Protein AF-A0A540UUJ4-F1 (afdb_monomer)

Sequence (262 aa):
MAEQQNINQFGREELIDILQYLYVQIDEFFTIKNKMSSIVEQTISTRVKQATTAKYNRNGNIGGIIFALMGVVELGNNFFNALFMMGVMYLFGQAAVRLFMWLMARPTNKKHSAFGLNYTVNVLSKKQLEKVTQEATVEAEHSQEYQSLLADKLALESNQTLLYFLSLIPDNFANLTDFAGMLVWLQDFRATNFQEAANLWRTEQHQQSVMNQQKKWRNNWRGVMLKFHNCVIRRSDFVRGRLIWKMPRQGQLSRMRELMKN

Solvent-accessible surface area (backbone atoms only — not comparable to full-atom values): 14327 Å² total; per-residue (Å²): 136,79,83,76,70,58,54,67,75,45,52,48,69,58,45,45,53,50,40,50,53,51,35,52,55,52,50,48,50,53,50,46,52,51,51,49,50,48,47,32,44,51,37,26,47,50,47,49,48,52,55,30,52,52,50,51,51,51,50,14,52,52,32,8,53,55,33,17,58,51,44,41,75,78,58,72,84,46,73,71,58,30,56,52,41,23,55,52,28,20,54,48,22,22,50,53,43,44,51,50,52,55,71,67,46,64,71,58,91,57,99,75,54,95,57,77,64,51,80,49,60,77,79,47,52,70,71,55,46,52,50,48,42,52,55,20,42,53,51,30,57,68,31,68,69,39,45,52,46,49,50,53,49,50,51,59,75,64,30,64,68,58,54,51,56,54,71,42,49,60,77,95,52,76,42,66,69,47,31,55,44,28,43,53,31,43,74,70,68,74,21,66,39,54,66,52,14,50,51,52,38,51,51,50,55,50,51,52,51,52,51,52,48,52,52,52,50,52,52,49,50,50,53,51,50,51,52,49,50,55,50,50,50,55,50,54,33,59,75,65,75,63,72,83,91,76,84,79,69,78,74,62,62,60,59,59,61,59,70,74,76,120

Radius of gyration: 32.75 Å; Cα contacts (8 Å, |Δi|>4): 194; chains: 1; bounding box: 71×48×97 Å

Secondary structure (DSSP, 8-state):
------GGGS-HHHHHHHHHHHHHHHHHHHHHHHHHHHHHHHHHHHHHHHHHHHHHHHHHHHHHHHHHHHHHHH-TT-HHHHHHHHHHHHHHHHHHHHHHHHHH------TT-TT--SSSTTTS-HHHHHHHHHHHHHHHHHSHHHHHHHHHHHHHHT-HHHHHHHHHS-GGG-SHHHHHHHHHHHHTTS-SSHHHHHHHHHHHHHHHHHHHHHHHHHHHHHHHHHHHHHHHHHHHHHHTT-----PPPTHHHHHHHHTT--

Mean predicted aligned error: 14.97 Å

Organism: Streptococcus suis (NCBI:txid1307)

Nearest PDB structures (foldseek):
  7a0g-assembly1_DDD  TM=2.197E-01  e=4.668E-01  Serratia marcescens
  6grj-assembly1_C  TM=1.958E-01  e=9.420E-01  Aeromonas hydrophila
  8bvt-assembly1_A  TM=1.972E-01  e=4.687E+00  Rattus nativitatis

pLDDT: mean 76.89, std 17.26, range [34.12, 93.5]

Foldseek 3Di:
DDDQDAQQVDWLVRLLVLLVVLLVLVVLLVVLVVVLVVLLLVLLLVLLVVVLVVLLQVQLQVQLQVQLVVQLVPDPPDPVVNVVSSV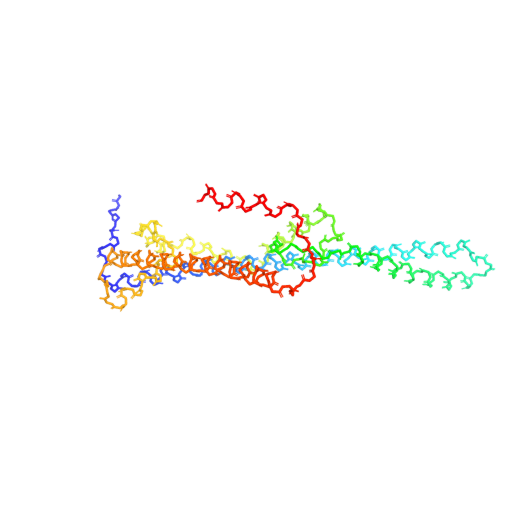VSSNVSSVVSSVVVQVQQDQPPDPPPPRPNRGRPRSDDPVRSVVSSVVSNVVSCPDPSNVVSVVVSVCSVPPPSNVSSLVNDDPVQSDSVSSVQLSVCSVVVVDGGSVSSNVVSVVVVVVVVVVVVVVVVVVVVVVVVVVVVVVVVVVVCVVVVDDDDDDDDPVVVVVVVVVVPD

Structure (mmCIF, N/CA/C/O backbone):
data_AF-A0A540UUJ4-F1
#
_entry.id   AF-A0A540UUJ4-F1
#
loop_
_atom_site.group_PDB
_atom_site.id
_atom_site.type_symbol
_atom_site.label_atom_id
_atom_site.label_alt_id
_atom_site.label_comp_id
_atom_site.label_asym_id
_atom_site.label_entity_id
_atom_site.label_seq_id
_atom_site.pdbx_PDB_ins_code
_atom_site.Cartn_x
_atom_site.Cartn_y
_atom_site.Cartn_z
_atom_site.occupancy
_atom_site.B_iso_or_equiv
_atom_site.auth_seq_id
_atom_site.auth_comp_id
_atom_site.auth_asym_id
_atom_site.auth_atom_id
_atom_site.pdbx_PDB_model_num
ATOM 1 N N . MET A 1 1 ? 6.729 -2.289 41.473 1.00 35.34 1 MET A N 1
ATOM 2 C CA . MET A 1 1 ? 5.715 -2.815 40.539 1.00 35.34 1 MET A CA 1
ATOM 3 C C . MET A 1 1 ? 4.432 -2.075 40.862 1.00 35.34 1 MET A C 1
ATOM 5 O O . MET A 1 1 ? 3.943 -2.244 41.969 1.00 35.34 1 MET A O 1
ATOM 9 N N . ALA A 1 2 ? 4.002 -1.150 40.005 1.00 38.31 2 ALA A N 1
ATOM 10 C CA . ALA A 1 2 ? 2.745 -0.429 40.202 1.00 38.31 2 ALA A CA 1
ATOM 11 C C . ALA A 1 2 ? 1.583 -1.359 39.819 1.00 38.31 2 ALA A C 1
ATOM 13 O O . ALA A 1 2 ? 1.688 -2.053 38.807 1.00 38.31 2 ALA A O 1
ATOM 14 N N . GLU A 1 3 ? 0.522 -1.407 40.628 1.00 43.31 3 GLU A N 1
ATOM 15 C CA . GLU A 1 3 ? -0.739 -2.045 40.238 1.00 43.31 3 GLU A CA 1
ATOM 16 C C . GLU A 1 3 ? -1.224 -1.406 38.936 1.00 43.31 3 GLU A C 1
ATOM 18 O O . GLU A 1 3 ? -1.429 -0.195 38.859 1.00 43.31 3 GLU A O 1
ATOM 23 N N . GLN A 1 4 ? -1.353 -2.218 37.891 1.00 54.66 4 GLN A N 1
ATOM 24 C CA . GLN A 1 4 ? -1.858 -1.770 36.603 1.00 54.66 4 GLN A CA 1
ATOM 25 C C . GLN A 1 4 ? -3.358 -1.500 36.777 1.00 54.66 4 GLN A C 1
ATOM 27 O O . GLN A 1 4 ? -4.124 -2.421 37.069 1.00 54.66 4 GLN A O 1
ATOM 32 N N . GLN A 1 5 ? -3.765 -0.231 36.685 1.00 62.47 5 GLN A N 1
ATOM 33 C CA . GLN A 1 5 ? -5.171 0.157 36.804 1.00 62.47 5 GLN A CA 1
ATOM 34 C C . GLN A 1 5 ? -6.004 -0.594 35.760 1.00 62.47 5 GLN A C 1
ATOM 36 O O . GLN A 1 5 ? -5.609 -0.729 34.605 1.00 62.47 5 GLN A O 1
ATOM 41 N N . ASN A 1 6 ? -7.159 -1.117 36.161 1.00 75.56 6 ASN A N 1
ATOM 42 C CA . ASN A 1 6 ? -8.060 -1.787 35.228 1.00 75.56 6 ASN A CA 1
ATOM 43 C C . ASN A 1 6 ? -8.835 -0.717 34.451 1.00 75.56 6 ASN A C 1
ATOM 45 O O . ASN A 1 6 ? -9.357 0.209 35.065 1.00 75.56 6 ASN A O 1
ATOM 49 N N . ILE A 1 7 ? -8.974 -0.853 33.130 1.00 79.62 7 ILE A N 1
ATOM 50 C CA . ILE A 1 7 ? -9.721 0.103 32.298 1.00 79.62 7 ILE A CA 1
ATOM 51 C C . ILE A 1 7 ? -11.163 0.358 32.776 1.00 79.62 7 ILE A C 1
ATOM 53 O O . ILE A 1 7 ? -11.719 1.425 32.549 1.00 79.62 7 ILE A O 1
ATOM 57 N N . ASN A 1 8 ? -11.772 -0.580 33.502 1.00 78.19 8 ASN A N 1
ATOM 58 C CA . ASN A 1 8 ? -13.101 -0.390 34.088 1.00 78.19 8 ASN A CA 1
ATOM 59 C C . ASN A 1 8 ? -13.136 0.585 35.282 1.00 78.19 8 ASN A C 1
ATOM 61 O O . ASN A 1 8 ? -14.219 0.872 35.785 1.00 78.19 8 ASN A O 1
ATOM 65 N N . GLN A 1 9 ? -11.984 1.055 35.769 1.00 81.25 9 GLN A N 1
ATOM 66 C CA . GLN A 1 9 ? -11.891 2.025 36.867 1.00 81.25 9 GLN A CA 1
ATOM 67 C C . GLN A 1 9 ? -12.095 3.473 36.402 1.00 81.25 9 GLN A C 1
ATOM 69 O O . GLN A 1 9 ? -12.349 4.334 37.241 1.00 81.25 9 GLN A O 1
ATOM 74 N N . PHE A 1 10 ? -12.008 3.738 35.095 1.00 83.88 10 PHE A N 1
ATOM 75 C CA . PHE A 1 10 ? -12.229 5.064 34.523 1.00 83.88 10 PHE A CA 1
ATOM 76 C C . PHE A 1 10 ? -13.721 5.371 34.393 1.00 83.88 10 PHE A C 1
ATOM 78 O O . PHE A 1 10 ? -14.529 4.501 34.047 1.00 83.88 10 PHE A O 1
ATOM 85 N N . GLY A 1 11 ? -14.084 6.628 34.647 1.00 84.31 11 GLY A N 1
ATOM 86 C CA . GLY A 1 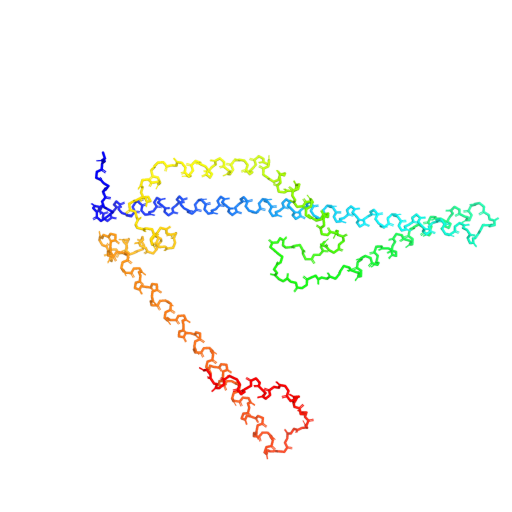11 ? -15.437 7.117 34.397 1.00 84.31 11 GLY A CA 1
ATOM 87 C C . GLY A 1 11 ? -15.764 7.141 32.900 1.00 84.31 11 GLY A C 1
ATOM 88 O O . GLY A 1 11 ? -14.872 7.121 32.057 1.00 84.31 11 GLY A O 1
ATOM 89 N N . ARG A 1 12 ? -17.051 7.228 32.541 1.00 87.50 12 ARG A N 1
ATOM 90 C CA . ARG A 1 12 ? -17.485 7.266 31.130 1.00 87.50 12 ARG A CA 1
ATOM 91 C C . ARG A 1 12 ? -16.788 8.362 30.318 1.00 87.50 12 ARG A C 1
ATOM 93 O O . ARG A 1 12 ? -16.329 8.081 29.220 1.00 87.50 12 ARG A O 1
ATOM 100 N N . GLU A 1 13 ? -16.731 9.585 30.841 1.00 87.50 13 GLU A N 1
ATOM 101 C CA . GLU A 1 13 ? -16.111 10.717 30.133 1.00 87.50 13 GLU A CA 1
ATOM 102 C C . GLU A 1 13 ? -14.610 10.483 29.923 1.00 87.50 13 GLU A C 1
ATOM 104 O O . GLU A 1 13 ? -14.110 10.619 28.814 1.00 87.50 13 GLU A O 1
ATOM 109 N N . GLU A 1 14 ? -13.913 9.997 30.954 1.00 87.50 14 GLU A N 1
ATOM 110 C CA . GLU A 1 14 ? -12.494 9.635 30.862 1.00 87.50 14 GLU A CA 1
ATOM 111 C C . GLU A 1 14 ? -12.264 8.501 29.852 1.00 87.50 14 GLU A C 1
ATOM 113 O O . GLU A 1 14 ? -11.300 8.527 29.093 1.00 87.50 14 GLU A O 1
ATOM 118 N N . LEU A 1 15 ? -13.167 7.515 29.791 1.00 89.38 15 LEU A N 1
ATOM 119 C CA . LEU A 1 15 ? -13.123 6.444 28.795 1.00 89.38 15 LEU A CA 1
ATOM 120 C C . LEU A 1 15 ? -13.339 6.961 27.374 1.00 89.38 15 LEU A C 1
ATOM 122 O O . LEU A 1 15 ? -12.684 6.468 26.457 1.00 89.38 15 LEU A O 1
ATOM 126 N N . ILE A 1 16 ? -14.242 7.926 27.179 1.00 90.12 16 ILE A N 1
ATOM 127 C CA . ILE A 1 16 ? -14.448 8.571 25.878 1.00 90.12 16 ILE A CA 1
ATOM 128 C C . ILE A 1 16 ? -13.162 9.284 25.462 1.00 90.12 16 ILE A C 1
ATOM 130 O O . ILE A 1 16 ? -12.681 9.038 24.357 1.00 90.12 16 ILE A O 1
ATOM 134 N N . ASP A 1 17 ? -12.562 10.076 26.350 1.00 91.12 17 ASP A N 1
ATOM 135 C CA . ASP A 1 17 ? -11.318 10.794 26.067 1.00 91.12 17 ASP A CA 1
ATOM 136 C C . ASP A 1 17 ? -10.165 9.833 25.737 1.00 91.12 17 ASP A C 1
ATOM 138 O O . ASP A 1 17 ? -9.463 10.016 24.738 1.00 91.12 17 ASP A O 1
ATOM 142 N N . ILE A 1 18 ? -10.001 8.759 26.520 1.00 90.69 18 ILE A N 1
ATOM 143 C CA . ILE A 1 18 ? -8.974 7.731 26.294 1.00 90.69 18 ILE A CA 1
ATOM 144 C C . ILE A 1 18 ? -9.198 7.029 24.952 1.00 90.69 18 ILE A C 1
ATOM 146 O O . ILE A 1 18 ? -8.272 6.925 24.146 1.00 90.69 18 ILE A O 1
ATOM 150 N N . LEU A 1 19 ? -10.412 6.545 24.681 1.00 90.69 19 LEU A N 1
ATOM 151 C CA . LEU A 1 19 ? -10.709 5.825 23.441 1.00 90.69 19 LEU A CA 1
ATOM 152 C C . LEU A 1 19 ? -10.620 6.738 22.217 1.00 90.69 19 LEU A C 1
ATOM 154 O O . LEU A 1 19 ? -10.176 6.286 21.163 1.00 90.69 19 LEU A O 1
ATOM 158 N N . GLN A 1 20 ? -10.996 8.011 22.340 1.00 92.31 20 GLN A N 1
ATOM 159 C CA . GLN A 1 20 ? -10.870 8.993 21.268 1.00 92.31 20 GLN A CA 1
ATOM 160 C C . GLN A 1 20 ? -9.402 9.305 20.985 1.00 92.31 20 GLN A C 1
ATOM 162 O O . GLN A 1 20 ? -8.995 9.310 19.823 1.00 92.31 20 GLN A O 1
ATOM 1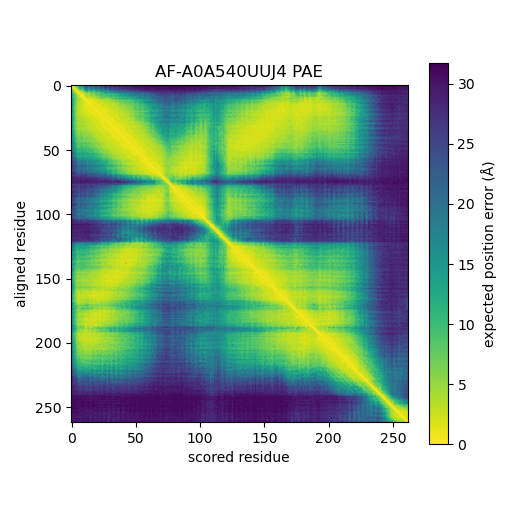67 N N . TYR A 1 21 ? -8.595 9.502 22.029 1.00 92.25 21 TYR A N 1
ATOM 168 C CA . TYR A 1 21 ? -7.152 9.664 21.893 1.00 92.25 21 TYR A CA 1
ATOM 169 C C . TYR A 1 21 ? -6.526 8.456 21.182 1.00 92.25 21 TYR A C 1
ATOM 171 O O . TYR A 1 21 ? -5.839 8.617 20.174 1.00 92.25 21 TYR A O 1
ATOM 179 N N . LEU A 1 22 ? -6.823 7.240 21.646 1.00 91.06 22 LEU A N 1
ATOM 180 C CA . LEU A 1 22 ? -6.325 6.006 21.040 1.00 91.06 22 LEU A CA 1
ATOM 181 C C . LEU A 1 22 ? -6.783 5.833 19.590 1.00 91.06 22 LEU A C 1
ATOM 183 O O . LEU A 1 22 ? -5.988 5.437 18.739 1.00 91.06 22 LEU A O 1
ATOM 187 N N . TYR A 1 23 ? -8.043 6.152 19.293 1.00 91.75 23 TYR A N 1
ATOM 188 C CA . TYR A 1 23 ? -8.578 6.112 17.937 1.00 91.75 23 TYR A CA 1
ATOM 189 C C . TYR A 1 23 ? -7.784 7.028 17.001 1.00 91.75 23 TYR A C 1
ATOM 191 O O . TYR A 1 23 ? -7.316 6.567 15.963 1.00 91.75 23 TYR A O 1
ATOM 199 N N . VAL A 1 24 ? -7.577 8.291 17.390 1.00 92.50 24 VAL A N 1
ATOM 200 C CA . VAL A 1 24 ? -6.838 9.274 16.583 1.00 92.50 24 VAL A CA 1
ATOM 201 C C . VAL A 1 24 ? -5.391 8.833 16.363 1.00 92.50 24 VAL A C 1
ATOM 203 O O . VAL A 1 24 ? -4.913 8.858 15.234 1.00 92.50 24 VAL A O 1
ATOM 206 N N . GLN A 1 25 ? -4.703 8.379 17.414 1.00 91.38 25 GLN A N 1
ATOM 207 C CA . GLN A 1 25 ? -3.300 7.964 17.313 1.00 91.38 25 GLN A CA 1
ATOM 208 C C . GLN A 1 25 ? -3.119 6.713 16.437 1.00 91.38 25 GLN A C 1
ATOM 210 O O . GLN A 1 25 ? -2.201 6.645 15.620 1.00 91.38 25 GLN A O 1
ATOM 215 N N . ILE A 1 26 ? -4.005 5.719 16.557 1.00 89.62 26 ILE A N 1
ATOM 216 C CA . ILE A 1 26 ? -3.948 4.526 15.702 1.00 89.62 26 ILE A CA 1
ATOM 217 C C . ILE A 1 26 ? -4.322 4.863 14.251 1.00 89.62 26 ILE A C 1
ATOM 219 O O . ILE A 1 26 ? -3.708 4.324 13.327 1.00 89.62 26 ILE A O 1
ATOM 223 N N . ASP A 1 27 ? -5.295 5.750 14.029 1.00 92.12 27 ASP A N 1
ATOM 224 C CA . ASP A 1 27 ? -5.661 6.211 12.683 1.00 92.12 27 ASP A CA 1
ATOM 225 C C . ASP A 1 27 ? -4.490 6.917 11.994 1.00 92.12 27 ASP A C 1
ATOM 227 O O . ASP A 1 27 ? -4.160 6.640 10.835 1.00 92.12 27 ASP A O 1
ATOM 231 N N . GLU A 1 28 ? -3.801 7.781 12.737 1.00 91.94 28 GLU A N 1
ATOM 232 C CA . GLU A 1 28 ? -2.605 8.476 12.280 1.00 91.94 28 GLU A CA 1
ATOM 233 C C . GLU A 1 28 ? -1.488 7.484 11.929 1.00 91.94 28 GLU A C 1
ATOM 235 O O . GLU A 1 28 ? -0.904 7.574 10.845 1.00 91.94 28 GLU A O 1
ATOM 240 N N . PHE A 1 29 ? -1.270 6.456 12.754 1.00 91.06 29 PHE A N 1
ATOM 241 C CA . PHE A 1 29 ? -0.324 5.380 12.454 1.00 91.06 29 PHE A CA 1
ATOM 242 C C . PHE A 1 29 ? -0.650 4.652 11.137 1.00 91.06 29 PHE A C 1
ATOM 244 O O . PHE A 1 29 ? 0.234 4.442 10.296 1.00 91.06 29 PHE A O 1
ATOM 251 N N . PHE A 1 30 ? -1.917 4.282 10.911 1.00 90.81 30 PHE A N 1
ATOM 252 C CA . PHE A 1 30 ? -2.336 3.658 9.651 1.00 90.81 30 PHE A CA 1
ATOM 253 C C . PHE A 1 30 ? -2.183 4.605 8.461 1.00 90.81 30 PHE A C 1
ATOM 255 O O . PHE A 1 30 ? -1.744 4.184 7.387 1.00 90.81 30 PHE A O 1
ATOM 262 N N . THR A 1 31 ? -2.497 5.883 8.650 1.00 93.38 31 THR A N 1
ATOM 263 C CA . THR A 1 31 ? -2.347 6.919 7.628 1.00 93.38 31 THR A CA 1
ATOM 264 C C . THR A 1 31 ? -0.886 7.088 7.221 1.00 93.38 31 THR A C 1
ATOM 266 O O . THR A 1 31 ? -0.583 7.075 6.025 1.00 93.38 31 THR A O 1
ATOM 269 N N . ILE A 1 32 ? 0.032 7.177 8.186 1.00 92.94 32 ILE A N 1
ATOM 270 C CA . ILE A 1 32 ? 1.477 7.250 7.942 1.00 92.94 32 ILE A CA 1
ATOM 271 C C . ILE A 1 32 ? 1.946 6.012 7.173 1.00 92.94 32 ILE A C 1
ATOM 273 O O . ILE A 1 32 ? 2.576 6.136 6.122 1.00 92.94 32 ILE A O 1
ATOM 277 N N . LYS A 1 33 ? 1.567 4.812 7.626 1.00 92.44 33 LYS A N 1
ATOM 278 C CA . LYS A 1 33 ? 1.929 3.553 6.961 1.00 92.44 33 LYS A CA 1
ATOM 279 C C . LYS A 1 33 ? 1.439 3.495 5.508 1.00 92.44 33 LYS A C 1
ATOM 281 O O . LYS A 1 33 ? 2.183 3.070 4.623 1.00 92.44 33 LYS A O 1
ATOM 286 N N . ASN A 1 34 ? 0.213 3.944 5.248 1.00 92.44 34 ASN A N 1
ATOM 287 C CA . ASN A 1 34 ? -0.351 3.995 3.899 1.00 92.44 34 ASN A CA 1
ATOM 288 C C . ASN A 1 34 ? 0.390 5.004 3.009 1.00 92.44 34 ASN A C 1
ATOM 290 O O . ASN A 1 34 ? 0.685 4.693 1.854 1.00 92.44 34 ASN A O 1
ATOM 294 N N . LYS A 1 35 ? 0.742 6.183 3.541 1.00 93.25 35 LYS A N 1
ATOM 295 C CA . LYS A 1 35 ? 1.552 7.182 2.824 1.00 93.25 35 LYS A CA 1
ATOM 296 C C . LYS A 1 35 ? 2.936 6.633 2.473 1.00 93.25 35 LYS A C 1
ATOM 298 O O . LYS A 1 35 ? 3.335 6.716 1.315 1.00 93.25 35 LYS A O 1
ATOM 303 N N . MET A 1 36 ? 3.620 5.993 3.424 1.00 90.44 36 MET A N 1
ATOM 304 C CA . MET A 1 36 ? 4.915 5.340 3.190 1.00 90.44 36 MET A CA 1
ATOM 305 C C . MET A 1 36 ? 4.825 4.274 2.086 1.00 90.44 36 MET A C 1
ATOM 307 O O . MET A 1 36 ? 5.632 4.287 1.157 1.00 90.44 36 MET A O 1
ATOM 311 N N . SER A 1 37 ? 3.812 3.397 2.133 1.00 89.56 37 SER A N 1
ATOM 312 C CA . SER A 1 37 ? 3.575 2.392 1.080 1.00 89.56 37 SER A CA 1
ATOM 313 C C . SER A 1 37 ? 3.346 3.045 -0.283 1.00 89.56 37 SER A C 1
ATOM 315 O O . SER A 1 37 ? 3.942 2.635 -1.276 1.00 89.56 37 SER A O 1
ATOM 317 N N . SER A 1 38 ? 2.538 4.107 -0.330 1.00 90.25 38 SER A N 1
ATOM 318 C CA . SER A 1 38 ? 2.265 4.854 -1.560 1.00 90.25 38 SER A CA 1
ATOM 319 C C . SER A 1 38 ? 3.535 5.467 -2.158 1.00 90.25 38 SER A C 1
ATOM 321 O O . SER A 1 38 ? 3.730 5.385 -3.369 1.00 90.25 38 SER A O 1
ATOM 323 N N . ILE A 1 39 ? 4.420 6.052 -1.345 1.00 90.12 39 ILE A N 1
ATOM 324 C CA . ILE A 1 39 ? 5.696 6.620 -1.821 1.00 90.12 39 ILE A CA 1
ATOM 325 C C . ILE A 1 39 ? 6.561 5.530 -2.462 1.00 90.12 39 ILE A C 1
ATOM 327 O O . ILE A 1 39 ? 7.078 5.710 -3.571 1.00 90.12 39 ILE A O 1
ATOM 331 N N . VAL A 1 40 ? 6.676 4.374 -1.804 1.00 89.06 40 VAL A N 1
ATOM 332 C CA . VAL A 1 40 ? 7.428 3.223 -2.321 1.00 89.06 40 VAL A CA 1
ATOM 333 C C . VAL A 1 40 ? 6.822 2.728 -3.638 1.00 89.06 40 VAL A C 1
ATOM 335 O O . VAL A 1 40 ? 7.533 2.567 -4.632 1.00 89.06 40 VAL A O 1
ATOM 338 N N . GLU A 1 41 ? 5.501 2.556 -3.693 1.00 87.62 41 GLU A N 1
ATOM 339 C CA . GLU A 1 41 ? 4.780 2.129 -4.895 1.00 87.62 41 GLU A CA 1
ATOM 340 C C . GLU A 1 41 ? 4.947 3.096 -6.067 1.00 87.62 41 GLU A C 1
ATOM 342 O O . GLU A 1 41 ? 5.239 2.672 -7.192 1.00 87.62 41 GLU A O 1
ATOM 347 N N . GLN A 1 42 ? 4.816 4.397 -5.820 1.00 88.12 42 GLN A N 1
ATOM 348 C CA . GLN A 1 42 ? 4.986 5.424 -6.841 1.00 88.12 42 GLN A CA 1
ATOM 349 C C . GLN A 1 42 ? 6.421 5.462 -7.369 1.00 88.12 42 GLN A C 1
ATOM 351 O O . GLN A 1 42 ? 6.617 5.483 -8.591 1.00 88.12 42 GLN A O 1
ATOM 356 N N . THR A 1 43 ? 7.414 5.397 -6.481 1.00 88.19 43 THR A N 1
ATOM 357 C CA . THR A 1 43 ? 8.837 5.408 -6.846 1.00 88.19 43 THR A CA 1
ATOM 358 C C . THR A 1 43 ? 9.195 4.182 -7.681 1.00 88.19 43 THR A C 1
ATOM 360 O O . THR A 1 43 ? 9.733 4.321 -8.784 1.00 88.19 43 THR A O 1
ATOM 363 N N . ILE A 1 44 ? 8.787 2.984 -7.244 1.00 86.75 44 ILE A N 1
ATOM 364 C CA . ILE A 1 44 ? 8.947 1.744 -8.016 1.00 86.75 44 ILE A CA 1
ATOM 365 C C . ILE A 1 44 ? 8.275 1.872 -9.379 1.00 86.75 44 ILE A C 1
ATOM 367 O O . ILE A 1 44 ? 8.894 1.580 -10.405 1.00 86.75 44 ILE A O 1
ATOM 371 N N . SER A 1 45 ? 7.023 2.334 -9.426 1.00 84.06 45 SER A N 1
ATOM 372 C CA . SER A 1 45 ? 6.291 2.439 -10.688 1.00 84.06 45 SER A CA 1
ATOM 373 C C . SER A 1 45 ? 6.995 3.371 -11.681 1.00 84.06 45 SER A C 1
ATOM 375 O O . SER A 1 45 ? 7.072 3.069 -12.876 1.00 84.06 45 SER A O 1
ATOM 377 N N . THR A 1 46 ? 7.567 4.469 -11.186 1.00 87.25 46 THR A N 1
ATOM 378 C CA . THR A 1 46 ? 8.287 5.466 -11.981 1.00 87.25 46 THR A CA 1
ATOM 379 C C . THR A 1 46 ? 9.609 4.906 -12.488 1.00 87.25 46 THR A C 1
ATOM 381 O O . THR A 1 46 ? 9.879 4.972 -13.690 1.00 87.25 46 THR A O 1
ATOM 384 N N . ARG A 1 47 ? 10.404 4.271 -11.620 1.00 85.38 47 ARG A N 1
ATOM 385 C CA . ARG A 1 47 ? 11.685 3.657 -11.995 1.00 85.38 47 ARG A CA 1
ATOM 386 C C . ARG A 1 47 ? 11.518 2.497 -12.963 1.00 85.38 47 ARG A C 1
ATOM 388 O O . ARG A 1 47 ? 12.232 2.426 -13.963 1.00 85.38 47 ARG A O 1
ATOM 395 N N . VAL A 1 48 ? 10.520 1.641 -12.752 1.00 85.31 48 VAL A N 1
ATOM 396 C CA . VAL A 1 48 ? 10.207 0.555 -13.688 1.00 85.31 48 VAL A CA 1
ATOM 397 C C . VAL A 1 48 ? 9.780 1.118 -15.043 1.00 85.31 48 VAL A C 1
ATOM 399 O O . VAL A 1 48 ? 10.254 0.630 -16.071 1.00 85.31 48 VAL A O 1
ATOM 402 N N . LYS A 1 49 ? 8.945 2.167 -15.088 1.00 83.69 49 LYS A N 1
ATOM 403 C CA . LYS A 1 49 ? 8.585 2.848 -16.346 1.00 83.69 49 LYS A CA 1
ATOM 404 C C . LYS A 1 49 ? 9.817 3.421 -17.051 1.00 83.69 49 LYS A C 1
ATOM 406 O O . LYS A 1 49 ? 9.995 3.158 -18.237 1.00 83.69 49 LYS A O 1
ATOM 411 N N . GLN A 1 50 ? 10.689 4.134 -16.339 1.00 87.00 50 GLN A N 1
ATOM 412 C CA . GLN A 1 50 ? 11.925 4.695 -16.898 1.00 87.00 50 GLN A CA 1
ATOM 413 C C . GLN A 1 50 ? 12.840 3.603 -17.469 1.00 87.00 50 GLN A C 1
ATOM 415 O O . GLN A 1 50 ? 13.251 3.690 -18.627 1.00 87.00 50 GLN A O 1
ATOM 420 N N . ALA A 1 51 ? 13.099 2.539 -16.704 1.00 85.50 51 ALA A N 1
ATOM 421 C CA . ALA A 1 51 ? 13.930 1.417 -17.137 1.00 85.50 51 ALA A CA 1
ATOM 422 C C . ALA A 1 51 ? 13.334 0.685 -18.351 1.00 85.50 51 ALA A C 1
ATOM 424 O O . ALA A 1 51 ? 14.054 0.301 -19.276 1.00 85.50 51 ALA A O 1
ATOM 425 N N . THR A 1 52 ? 12.008 0.534 -18.383 1.00 82.50 52 THR A N 1
ATOM 426 C CA . THR A 1 52 ? 11.281 -0.066 -19.510 1.00 82.50 52 THR A CA 1
ATOM 427 C C . THR A 1 52 ? 11.430 0.780 -20.769 1.00 82.50 52 THR A C 1
ATOM 429 O O . THR A 1 52 ? 11.820 0.255 -21.811 1.00 82.50 52 THR A O 1
ATOM 432 N N . THR A 1 53 ? 11.173 2.087 -20.678 1.00 83.62 53 THR A N 1
ATOM 433 C CA . THR A 1 53 ? 11.289 3.020 -21.806 1.00 83.62 53 THR A CA 1
ATOM 434 C C . THR A 1 53 ? 12.724 3.097 -22.318 1.00 83.62 53 THR A C 1
ATOM 436 O O . THR A 1 53 ? 12.951 3.041 -23.526 1.00 83.62 53 THR A O 1
ATOM 439 N N . ALA A 1 54 ? 13.710 3.147 -21.419 1.00 86.31 54 ALA A N 1
ATOM 440 C CA . ALA A 1 54 ? 15.121 3.135 -21.787 1.00 86.31 54 ALA A CA 1
ATOM 441 C C . ALA A 1 54 ? 15.492 1.855 -22.552 1.00 86.31 54 ALA A C 1
ATOM 443 O O . ALA A 1 54 ? 16.136 1.922 -23.600 1.00 86.31 54 ALA A O 1
ATOM 444 N N . LYS A 1 55 ? 15.038 0.687 -22.081 1.00 84.25 55 LYS A N 1
ATOM 445 C CA . LYS A 1 55 ? 15.279 -0.597 -22.753 1.00 84.25 55 LYS A CA 1
ATOM 446 C C . LYS A 1 55 ? 14.559 -0.688 -24.100 1.00 84.25 55 LYS A C 1
ATOM 448 O O . LYS A 1 55 ? 15.155 -1.141 -25.074 1.00 84.25 55 LYS A O 1
ATOM 453 N N . TYR A 1 56 ? 13.317 -0.221 -24.175 1.00 84.38 56 TYR A N 1
ATOM 454 C CA . TYR A 1 56 ? 12.538 -0.158 -25.410 1.00 84.38 56 TYR A CA 1
ATOM 455 C C . TYR A 1 56 ? 13.225 0.713 -26.472 1.00 84.38 56 TYR A C 1
ATOM 457 O O . TYR A 1 56 ? 13.441 0.268 -27.600 1.00 84.38 56 TYR A O 1
ATOM 465 N N . ASN A 1 57 ? 13.659 1.918 -26.093 1.00 85.69 57 ASN A N 1
ATOM 466 C CA . ASN A 1 57 ? 14.372 2.828 -26.988 1.00 85.69 57 ASN A CA 1
ATOM 467 C C . ASN A 1 57 ? 15.731 2.266 -27.408 1.00 85.69 57 ASN A C 1
ATOM 469 O O . ASN A 1 57 ? 16.054 2.290 -28.595 1.00 85.69 57 ASN A O 1
ATOM 473 N N . ARG A 1 58 ? 16.499 1.701 -26.467 1.00 87.81 58 ARG A N 1
ATOM 474 C CA . ARG A 1 58 ? 17.785 1.055 -26.756 1.00 87.81 58 ARG A CA 1
ATOM 475 C C . ARG A 1 58 ? 17.627 -0.068 -27.775 1.00 87.81 58 ARG A C 1
ATOM 477 O O . ARG A 1 58 ? 18.387 -0.119 -28.735 1.00 87.81 58 ARG A O 1
ATOM 484 N N . ASN A 1 59 ? 16.645 -0.944 -27.590 1.00 86.31 59 ASN A N 1
ATOM 485 C CA . ASN A 1 59 ? 16.437 -2.057 -28.507 1.00 86.31 59 ASN A CA 1
ATOM 486 C C . ASN A 1 59 ? 15.953 -1.587 -29.884 1.00 86.31 59 ASN A C 1
ATOM 488 O O . ASN A 1 59 ? 16.410 -2.117 -30.892 1.00 86.31 59 ASN A O 1
ATOM 492 N N . GLY A 1 60 ? 15.085 -0.570 -29.936 1.00 86.19 60 GLY A N 1
ATOM 493 C CA . GLY A 1 60 ? 14.704 0.077 -31.192 1.00 86.19 60 GLY A CA 1
ATOM 494 C C . GLY A 1 60 ? 15.921 0.638 -31.931 1.00 86.19 60 GLY A C 1
ATOM 495 O O . GLY A 1 60 ? 16.101 0.351 -33.109 1.00 86.19 60 GLY A O 1
ATOM 496 N N . ASN A 1 61 ? 16.802 1.359 -31.232 1.00 89.81 61 ASN A N 1
ATOM 497 C CA . ASN A 1 61 ? 18.025 1.909 -31.820 1.00 89.81 61 ASN A CA 1
ATOM 498 C C . ASN A 1 61 ? 18.973 0.808 -32.325 1.00 89.81 61 ASN A C 1
ATOM 500 O O . ASN A 1 61 ? 19.489 0.929 -33.432 1.00 89.81 61 ASN A O 1
ATOM 504 N N . ILE A 1 62 ? 19.164 -0.278 -31.562 1.00 87.88 62 ILE A N 1
ATOM 505 C CA . ILE A 1 62 ? 19.955 -1.446 -31.999 1.00 87.88 62 ILE A CA 1
ATOM 506 C C . ILE A 1 62 ? 19.355 -2.053 -33.274 1.00 87.88 62 ILE A C 1
ATOM 508 O O . ILE A 1 62 ? 20.086 -2.321 -34.223 1.00 87.88 62 ILE A O 1
ATOM 512 N N . GLY A 1 63 ? 18.029 -2.219 -33.318 1.00 86.31 63 GLY A N 1
ATOM 513 C CA . GLY A 1 63 ? 17.309 -2.662 -34.510 1.00 86.31 63 GLY A CA 1
ATOM 514 C C . GLY A 1 63 ? 17.590 -1.780 -35.721 1.00 86.31 63 GLY A C 1
ATOM 515 O O . GLY A 1 63 ? 17.977 -2.282 -36.770 1.00 86.31 63 GLY A O 1
ATOM 516 N N . GLY A 1 64 ? 17.477 -0.461 -35.558 1.00 88.44 64 GLY A N 1
ATOM 517 C CA . GLY A 1 64 ? 17.804 0.494 -36.614 1.00 88.44 64 GLY A CA 1
ATOM 518 C C . GLY A 1 64 ? 19.233 0.335 -37.136 1.00 88.44 64 GLY A C 1
ATOM 519 O O . GLY A 1 64 ? 19.433 0.279 -38.343 1.00 88.44 64 GLY A O 1
ATOM 520 N N . ILE A 1 65 ? 20.228 0.202 -36.252 1.00 90.88 65 ILE A N 1
ATOM 521 C CA . ILE A 1 65 ? 21.633 0.015 -36.663 1.00 90.88 65 ILE A CA 1
ATOM 522 C C . ILE A 1 65 ? 21.801 -1.272 -37.483 1.00 90.88 65 ILE A C 1
ATOM 524 O O . ILE A 1 65 ? 22.441 -1.249 -38.530 1.00 90.88 65 ILE A O 1
ATOM 528 N N . ILE A 1 66 ? 21.203 -2.383 -37.041 1.00 88.69 66 ILE A N 1
ATOM 529 C CA . ILE A 1 66 ? 21.295 -3.678 -37.733 1.00 88.69 66 ILE A CA 1
ATOM 530 C C . ILE A 1 66 ? 20.709 -3.592 -39.152 1.00 88.69 66 ILE A C 1
ATOM 532 O O . ILE A 1 66 ? 21.339 -4.042 -40.107 1.00 88.69 66 ILE A O 1
ATOM 536 N N . PHE A 1 67 ? 19.532 -2.981 -39.306 1.00 87.38 67 PHE A N 1
ATOM 537 C CA . PHE A 1 67 ? 18.904 -2.803 -40.619 1.00 87.38 67 PHE A CA 1
ATOM 538 C C . PHE A 1 67 ? 19.674 -1.821 -41.509 1.00 87.38 67 PHE A C 1
ATOM 540 O O . PHE A 1 67 ? 19.811 -2.066 -42.706 1.00 87.38 67 PHE A O 1
ATOM 547 N N . ALA A 1 68 ? 20.218 -0.742 -40.940 1.00 86.81 68 ALA A N 1
ATOM 548 C CA . ALA A 1 68 ? 21.058 0.198 -41.675 1.00 86.81 68 ALA A CA 1
ATOM 549 C C . ALA A 1 68 ? 22.290 -0.496 -42.273 1.00 86.81 68 ALA A C 1
ATOM 551 O O . ALA A 1 68 ? 22.589 -0.294 -43.446 1.00 86.81 68 ALA A O 1
ATOM 552 N N . LEU A 1 69 ? 22.958 -1.358 -41.496 1.00 84.44 69 LEU A N 1
ATOM 553 C CA . LEU A 1 69 ? 24.117 -2.123 -41.961 1.00 84.44 69 LEU A CA 1
ATOM 554 C C . LEU A 1 69 ? 23.752 -3.130 -43.063 1.00 84.44 69 LEU A C 1
ATOM 556 O O . LEU A 1 69 ? 24.502 -3.249 -44.026 1.00 84.44 69 LEU A O 1
ATOM 560 N N . MET A 1 70 ? 22.602 -3.810 -42.972 1.00 80.56 70 MET A N 1
ATOM 561 C CA . MET A 1 70 ? 22.134 -4.709 -44.041 1.00 80.56 70 MET A CA 1
ATOM 562 C C . MET A 1 70 ? 21.829 -3.958 -45.345 1.00 80.56 70 MET A C 1
ATOM 564 O O . MET A 1 70 ? 22.233 -4.403 -46.416 1.00 80.56 70 MET A O 1
ATOM 568 N N . GLY A 1 71 ? 21.205 -2.779 -45.259 1.00 71.88 71 GLY A N 1
ATOM 569 C CA . GLY A 1 71 ? 20.876 -1.964 -46.434 1.00 71.88 71 GLY A CA 1
ATOM 570 C C . GLY A 1 71 ? 22.090 -1.476 -47.237 1.00 71.88 71 GLY A C 1
ATOM 571 O O . GLY A 1 71 ? 21.965 -1.225 -48.434 1.00 71.88 71 GLY A O 1
ATOM 572 N N . VAL A 1 72 ? 23.271 -1.370 -46.614 1.00 71.25 72 VAL A N 1
ATOM 573 C CA . VAL A 1 72 ? 24.531 -1.029 -47.309 1.00 71.25 72 VAL A CA 1
ATOM 574 C C . VAL A 1 72 ? 25.034 -2.186 -48.166 1.00 71.25 72 VAL A C 1
ATOM 576 O O . VAL A 1 72 ? 25.570 -1.956 -49.248 1.00 71.25 72 VAL A O 1
ATOM 579 N N . VAL A 1 73 ? 24.868 -3.421 -47.689 1.00 66.12 73 VAL A N 1
ATOM 580 C CA . VAL A 1 73 ? 25.416 -4.624 -48.333 1.00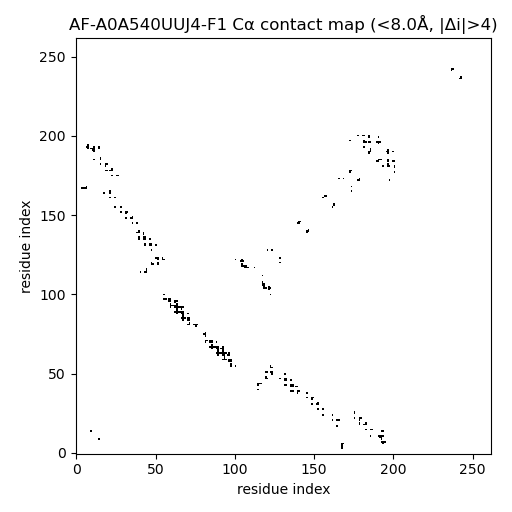 66.12 73 VAL A CA 1
ATOM 581 C C . VAL A 1 73 ? 24.666 -4.962 -49.628 1.00 66.12 73 VAL A C 1
ATOM 583 O O . VAL A 1 73 ? 25.266 -5.498 -50.553 1.00 66.12 73 VAL A O 1
ATOM 586 N N . GLU A 1 74 ? 23.383 -4.606 -49.734 1.00 62.03 74 GLU A N 1
ATOM 587 C CA . GLU A 1 74 ? 22.512 -5.040 -50.840 1.00 62.03 74 GLU A CA 1
ATOM 588 C C . GLU A 1 74 ? 22.405 -4.053 -52.024 1.00 62.03 74 GLU A C 1
ATOM 590 O O . GLU A 1 74 ? 21.920 -4.437 -53.086 1.00 62.03 74 GLU A O 1
ATOM 595 N N . LEU A 1 75 ? 22.842 -2.790 -51.894 1.00 60.44 75 LEU A N 1
ATOM 596 C CA . LEU A 1 75 ? 22.517 -1.719 -52.868 1.00 60.44 75 LEU A CA 1
ATOM 597 C C . LEU A 1 75 ? 23.714 -0.848 -53.306 1.00 60.44 75 LEU A C 1
ATOM 599 O O . LEU A 1 75 ? 23.544 0.231 -53.886 1.00 60.44 75 LEU A O 1
ATOM 603 N N . GLY A 1 76 ? 24.937 -1.294 -53.025 1.00 57.91 76 GLY A N 1
ATOM 604 C CA . GLY A 1 76 ? 26.162 -0.509 -53.180 1.00 57.91 76 GLY A CA 1
ATOM 605 C C . GLY A 1 76 ? 26.647 -0.325 -54.620 1.00 57.91 76 GLY A C 1
ATOM 606 O O . GLY A 1 76 ? 27.651 -0.918 -54.986 1.00 57.91 76 GLY A O 1
ATOM 607 N N . ASN A 1 77 ? 26.006 0.551 -55.403 1.00 69.19 77 ASN A N 1
ATOM 608 C CA . ASN A 1 77 ? 26.608 1.083 -56.639 1.00 69.19 77 ASN A CA 1
ATOM 609 C C . ASN A 1 77 ? 26.943 2.589 -56.580 1.00 69.19 77 ASN A C 1
ATOM 611 O O . ASN A 1 77 ? 27.797 3.026 -57.338 1.00 69.19 77 ASN A O 1
ATOM 615 N N . ASN A 1 78 ? 26.350 3.382 -55.670 1.00 77.19 78 ASN A N 1
ATOM 616 C CA . ASN A 1 78 ? 26.632 4.824 -55.517 1.00 77.19 78 ASN A CA 1
ATOM 617 C C . ASN A 1 78 ? 26.686 5.248 -54.035 1.00 77.19 78 ASN A C 1
ATOM 619 O O . ASN A 1 78 ? 25.749 4.975 -53.284 1.00 77.19 78 ASN A O 1
ATOM 623 N N . PHE A 1 79 ? 27.727 5.991 -53.628 1.00 77.50 79 PHE A N 1
ATOM 624 C CA . PHE A 1 79 ? 27.954 6.431 -52.235 1.00 77.50 79 PHE A CA 1
ATOM 625 C C . PHE A 1 79 ? 26.774 7.217 -51.631 1.00 77.50 79 PHE A C 1
ATOM 627 O O . PHE A 1 79 ? 26.319 6.911 -50.530 1.00 77.50 79 PHE A O 1
ATOM 634 N N . PHE A 1 80 ? 26.222 8.188 -52.368 1.00 79.19 80 PHE A N 1
ATOM 635 C CA . PHE A 1 80 ? 25.078 8.984 -51.905 1.00 79.19 80 PHE A CA 1
ATOM 636 C C . PHE A 1 80 ? 23.791 8.156 -51.760 1.00 79.19 80 PHE A C 1
ATOM 638 O O . PHE A 1 80 ? 23.044 8.354 -50.802 1.00 79.19 80 PHE A O 1
ATOM 645 N N . ASN A 1 81 ? 23.560 7.181 -52.648 1.00 79.69 81 ASN A N 1
ATOM 646 C CA . ASN A 1 81 ? 22.413 6.274 -52.535 1.00 79.69 81 ASN A CA 1
ATOM 647 C C . ASN A 1 81 ? 22.560 5.339 -51.329 1.00 79.69 81 ASN A C 1
ATOM 649 O 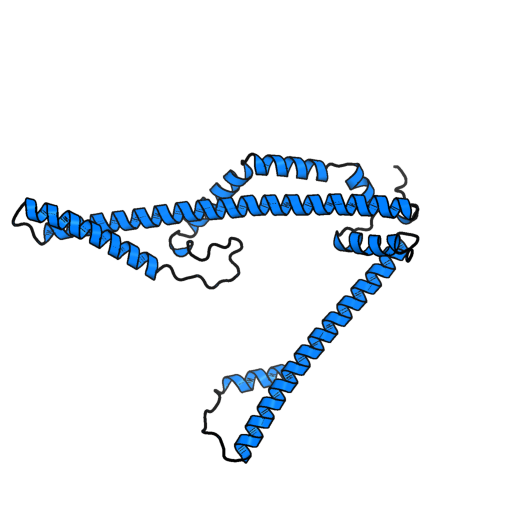O . ASN A 1 81 ? 21.579 5.096 -50.632 1.00 79.69 81 ASN A O 1
ATOM 653 N N . ALA A 1 82 ? 23.775 4.863 -51.045 1.00 78.56 82 ALA A N 1
ATOM 654 C CA . ALA A 1 82 ? 24.049 4.039 -49.871 1.00 78.56 82 ALA A CA 1
ATOM 655 C C . ALA A 1 82 ? 23.813 4.811 -48.558 1.00 78.56 82 ALA A C 1
ATOM 657 O O . ALA A 1 82 ? 23.161 4.296 -47.651 1.00 78.56 82 ALA A O 1
ATOM 658 N N . LEU A 1 83 ? 24.266 6.069 -48.469 1.00 79.94 83 LEU A N 1
ATOM 659 C CA . LEU A 1 83 ? 24.003 6.941 -47.315 1.00 79.94 83 LEU A CA 1
ATOM 660 C C . LEU A 1 83 ? 22.506 7.201 -47.105 1.00 79.94 83 LEU A C 1
ATOM 662 O O . LEU A 1 83 ? 22.014 7.107 -45.980 1.00 79.94 83 LEU A O 1
ATOM 666 N N . PHE A 1 84 ? 21.776 7.502 -48.180 1.00 83.94 84 PHE A N 1
ATOM 667 C CA . PHE A 1 84 ? 20.333 7.720 -48.109 1.00 83.94 84 PHE A CA 1
ATOM 668 C C . PHE A 1 84 ? 19.592 6.452 -47.656 1.00 83.94 84 PHE A C 1
ATOM 670 O O . PHE A 1 84 ? 18.781 6.502 -46.729 1.00 83.94 84 PHE A O 1
ATOM 677 N N . MET A 1 85 ? 19.923 5.299 -48.247 1.00 83.12 85 MET A N 1
ATOM 678 C CA . MET A 1 85 ? 19.314 4.015 -47.892 1.00 83.12 85 MET A CA 1
ATOM 679 C C . MET A 1 85 ? 19.634 3.585 -46.458 1.00 83.12 85 MET A C 1
ATOM 681 O O . MET A 1 85 ? 18.751 3.052 -45.790 1.00 83.12 85 MET A O 1
ATOM 685 N N . MET A 1 86 ? 20.828 3.884 -45.931 1.00 84.50 86 MET A N 1
ATOM 686 C CA . MET A 1 86 ? 21.128 3.675 -44.508 1.00 84.50 86 MET A CA 1
ATOM 687 C C . MET A 1 86 ? 20.166 4.432 -43.597 1.00 84.50 86 MET A C 1
ATOM 689 O O . MET A 1 86 ? 19.678 3.862 -42.624 1.00 84.50 86 MET A O 1
ATOM 693 N N . GLY A 1 87 ? 19.872 5.699 -43.905 1.00 85.75 87 GLY A N 1
ATOM 694 C CA . GLY A 1 87 ? 18.938 6.505 -43.117 1.00 85.75 87 GLY A CA 1
ATOM 695 C C . GLY A 1 87 ? 17.519 5.932 -43.127 1.00 85.75 87 GLY A C 1
ATOM 696 O O . GLY A 1 87 ? 16.887 5.810 -42.075 1.00 85.75 87 GLY A O 1
ATOM 697 N N . VAL A 1 88 ? 17.039 5.513 -44.301 1.00 87.00 88 VAL A N 1
ATOM 698 C CA . VAL A 1 88 ? 15.712 4.894 -44.456 1.00 87.00 88 VAL A CA 1
ATOM 699 C C . VAL A 1 88 ? 15.640 3.557 -43.715 1.00 87.00 88 VAL A C 1
ATOM 701 O O . VAL A 1 88 ? 14.717 3.338 -42.927 1.00 87.00 88 VAL A O 1
ATOM 704 N N . MET A 1 89 ? 16.631 2.685 -43.907 1.00 87.88 89 MET A N 1
ATOM 705 C CA . MET A 1 89 ? 16.675 1.368 -43.266 1.00 87.88 89 MET A CA 1
ATOM 706 C C . MET A 1 89 ? 16.861 1.467 -41.753 1.00 87.88 89 MET A C 1
ATOM 708 O O . MET A 1 89 ? 16.278 0.675 -41.015 1.00 87.88 89 MET A O 1
ATOM 712 N N . TYR A 1 90 ? 17.582 2.480 -41.268 1.00 91.00 90 TYR A N 1
ATOM 713 C CA . TYR A 1 90 ? 17.672 2.777 -39.843 1.00 91.00 90 TYR A CA 1
ATOM 714 C C . TYR A 1 90 ? 16.297 3.066 -39.239 1.00 91.00 90 TYR A C 1
ATOM 716 O O . TYR A 1 90 ? 15.895 2.417 -38.273 1.00 91.00 90 TYR A O 1
ATOM 724 N N . LEU A 1 91 ? 15.547 4.007 -39.821 1.00 89.88 91 LEU A N 1
ATOM 725 C CA . LEU A 1 91 ? 14.216 4.372 -39.330 1.00 89.88 91 LEU A CA 1
ATOM 726 C C . LEU A 1 91 ? 13.231 3.202 -39.433 1.00 89.88 91 LEU A C 1
ATOM 728 O O . LEU A 1 91 ? 12.474 2.951 -38.492 1.00 89.88 91 LEU A O 1
ATOM 732 N N . PHE A 1 92 ? 13.282 2.451 -40.535 1.00 89.44 92 PHE A N 1
ATOM 733 C CA . PHE A 1 92 ? 12.462 1.258 -40.718 1.00 89.44 92 PHE A CA 1
ATOM 734 C C . PHE A 1 92 ? 12.786 0.181 -39.675 1.00 89.44 92 PHE A C 1
ATOM 736 O O . PHE A 1 92 ? 11.879 -0.325 -39.015 1.00 89.44 92 PHE A O 1
ATOM 743 N N . GLY A 1 93 ? 14.067 -0.117 -39.446 1.00 86.62 93 GLY A N 1
ATOM 744 C CA . GLY A 1 93 ? 14.510 -1.075 -38.434 1.00 86.62 93 GLY A CA 1
ATOM 745 C C . GLY A 1 93 ? 14.112 -0.668 -37.016 1.00 86.62 93 GLY A C 1
ATOM 746 O O . GLY A 1 93 ? 13.659 -1.509 -36.234 1.00 86.62 93 GLY A O 1
ATOM 747 N N . GLN A 1 94 ? 14.190 0.629 -36.690 1.00 89.00 94 GLN A N 1
ATOM 748 C CA . GLN A 1 94 ? 13.664 1.136 -35.421 1.00 89.00 94 GLN A CA 1
ATOM 749 C C . GLN A 1 94 ? 12.163 0.880 -35.287 1.00 89.00 94 GLN A C 1
ATOM 751 O O . GLN A 1 94 ? 11.715 0.387 -34.249 1.00 89.00 94 GLN A O 1
ATOM 756 N N . ALA A 1 95 ? 11.384 1.224 -36.315 1.00 88.50 95 ALA A N 1
ATOM 757 C CA . ALA A 1 95 ? 9.934 1.070 -36.311 1.00 88.50 95 ALA A CA 1
ATOM 758 C C . ALA A 1 95 ? 9.521 -0.406 -36.217 1.00 88.50 95 ALA A C 1
ATOM 760 O O . ALA A 1 95 ? 8.670 -0.748 -35.396 1.00 88.50 95 ALA A O 1
ATOM 761 N N . ALA A 1 96 ? 10.170 -1.286 -36.981 1.00 88.12 96 ALA A N 1
ATOM 762 C CA . ALA A 1 96 ? 9.901 -2.719 -36.995 1.00 88.12 96 ALA A CA 1
ATOM 763 C C . ALA A 1 96 ? 10.162 -3.368 -35.627 1.00 88.12 96 ALA A C 1
ATOM 765 O O . ALA A 1 96 ? 9.307 -4.085 -35.106 1.00 88.12 96 ALA A O 1
ATOM 766 N N . VAL A 1 97 ? 11.305 -3.075 -34.995 1.00 85.56 97 VAL A N 1
ATOM 767 C CA . VAL A 1 97 ? 11.639 -3.629 -33.672 1.00 85.56 97 VAL A CA 1
ATOM 768 C C . VAL A 1 97 ? 10.723 -3.077 -32.578 1.00 85.56 97 VAL A C 1
ATOM 770 O O . VAL A 1 97 ? 10.293 -3.826 -31.700 1.00 85.56 97 VAL A O 1
ATOM 773 N N . ARG A 1 98 ? 10.369 -1.789 -32.639 1.00 83.50 98 ARG A N 1
ATOM 774 C CA . ARG A 1 98 ? 9.404 -1.174 -31.715 1.00 83.50 98 ARG A CA 1
ATOM 775 C C . ARG A 1 98 ? 8.014 -1.796 -31.843 1.00 83.50 98 ARG A C 1
ATOM 777 O O . ARG A 1 98 ? 7.427 -2.174 -30.832 1.00 83.50 98 ARG A O 1
AT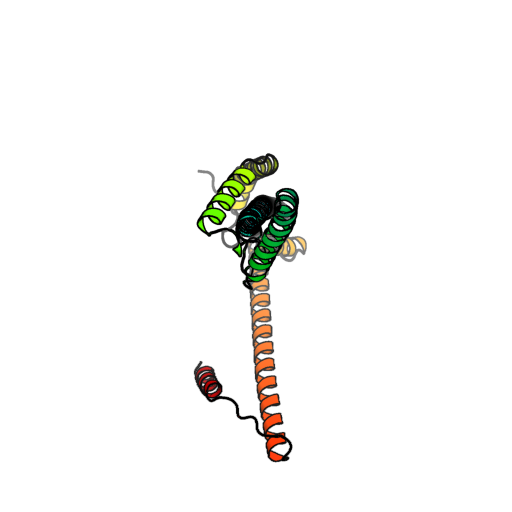OM 784 N N . LEU A 1 99 ? 7.531 -1.978 -33.072 1.00 84.06 99 LEU A N 1
ATOM 785 C CA . LEU A 1 99 ? 6.262 -2.649 -33.352 1.00 84.06 99 LEU A CA 1
ATOM 786 C C . LEU A 1 99 ? 6.276 -4.095 -32.846 1.00 84.06 99 LEU A C 1
ATOM 788 O O . LEU A 1 99 ? 5.327 -4.527 -32.196 1.00 84.06 99 LEU A O 1
ATOM 792 N N . PHE A 1 100 ? 7.369 -4.825 -33.072 1.00 83.31 100 PHE A N 1
ATOM 793 C CA . PHE A 1 100 ? 7.534 -6.184 -32.562 1.00 83.31 100 PHE A CA 1
ATOM 794 C C . PHE A 1 100 ? 7.482 -6.233 -31.029 1.00 83.31 100 PHE A C 1
ATOM 796 O O . PHE A 1 100 ? 6.765 -7.056 -30.462 1.00 83.31 100 PHE A O 1
ATOM 803 N N . MET A 1 101 ? 8.180 -5.327 -30.334 1.00 78.44 101 MET A N 1
ATOM 804 C CA . MET A 1 101 ? 8.124 -5.254 -28.868 1.00 78.44 101 MET A CA 1
ATOM 805 C C . MET A 1 101 ? 6.741 -4.889 -28.353 1.00 78.44 101 MET A C 1
ATOM 807 O O . MET A 1 101 ? 6.306 -5.458 -27.356 1.00 78.44 101 MET A O 1
ATOM 811 N N . TRP A 1 102 ? 6.043 -3.985 -29.034 1.00 76.75 102 TRP A N 1
ATOM 812 C CA . TRP A 1 102 ? 4.670 -3.632 -28.704 1.00 76.75 102 TRP A CA 1
ATOM 813 C C . TRP A 1 102 ? 3.711 -4.822 -28.886 1.00 76.75 102 TRP A C 1
ATOM 815 O O . TRP A 1 102 ? 2.921 -5.104 -27.991 1.00 76.75 102 TRP A O 1
ATOM 825 N N . LEU A 1 103 ? 3.838 -5.594 -29.972 1.00 74.12 103 LEU A N 1
ATOM 826 C CA . LEU A 1 103 ? 3.048 -6.815 -30.201 1.00 74.12 103 LEU A CA 1
ATOM 827 C C . LEU A 1 103 ? 3.349 -7.922 -29.175 1.00 74.12 103 LEU A C 1
ATOM 829 O O . LEU A 1 103 ? 2.453 -8.658 -28.758 1.00 74.12 103 LEU A O 1
ATOM 833 N N . MET A 1 104 ? 4.609 -8.044 -28.753 1.00 68.56 104 MET A N 1
ATOM 834 C CA . MET A 1 104 ? 5.042 -9.025 -27.750 1.00 68.56 104 MET A CA 1
ATOM 835 C C . MET A 1 104 ? 4.757 -8.574 -26.308 1.00 68.56 104 MET A C 1
ATOM 837 O O . MET A 1 104 ? 4.720 -9.400 -25.385 1.00 68.56 104 MET A O 1
ATOM 841 N N . ALA A 1 105 ? 4.498 -7.284 -26.091 1.00 62.41 105 ALA A N 1
ATOM 842 C CA . ALA A 1 105 ? 4.015 -6.737 -24.832 1.00 62.41 105 ALA A CA 1
ATOM 843 C C . ALA A 1 105 ? 2.531 -7.096 -24.641 1.00 62.41 105 ALA A C 1
ATOM 845 O O . ALA A 1 105 ? 1.630 -6.274 -24.772 1.00 62.41 105 ALA A O 1
ATOM 846 N N . ARG A 1 106 ? 2.253 -8.368 -24.328 1.00 54.50 106 ARG A N 1
ATOM 847 C CA . ARG A 1 106 ? 0.904 -8.796 -23.946 1.00 54.50 106 ARG A CA 1
ATOM 848 C C . ARG A 1 106 ? 0.488 -8.108 -22.638 1.00 54.50 106 ARG A C 1
ATOM 850 O O . ARG A 1 106 ? 1.271 -8.137 -21.686 1.00 54.50 106 ARG A O 1
ATOM 857 N N . PRO A 1 107 ? -0.748 -7.587 -22.533 1.00 50.72 107 PRO A N 1
ATOM 858 C CA . PRO A 1 107 ? -1.280 -7.130 -21.258 1.00 50.72 107 PRO A CA 1
ATOM 859 C C . PRO A 1 107 ? -1.373 -8.334 -20.317 1.00 50.72 107 PRO A C 1
ATOM 861 O O . PRO A 1 107 ? -2.083 -9.309 -20.587 1.00 50.72 107 PRO A O 1
ATOM 864 N N . THR A 1 108 ? -0.634 -8.310 -19.209 1.00 49.06 108 THR A N 1
ATOM 865 C CA . THR A 1 108 ? -0.781 -9.348 -18.191 1.00 49.06 108 THR A CA 1
ATOM 866 C C . THR A 1 108 ? -2.112 -9.124 -17.481 1.00 49.06 108 THR A C 1
ATOM 868 O O . THR A 1 108 ? -2.210 -8.304 -16.580 1.00 49.06 108 THR A O 1
ATOM 871 N N . ASN A 1 109 ? -3.145 -9.873 -17.880 1.00 40.62 109 ASN A N 1
ATOM 872 C CA . ASN A 1 109 ? -4.482 -9.924 -17.265 1.00 40.62 109 ASN A CA 1
ATOM 873 C C . ASN A 1 109 ? -4.479 -10.520 -15.837 1.00 40.62 109 ASN A C 1
ATOM 875 O O . ASN A 1 109 ? -5.352 -11.306 -15.471 1.00 40.62 109 ASN A O 1
ATOM 879 N N . LYS A 1 110 ? -3.494 -10.184 -15.002 1.00 42.34 110 LYS A N 1
ATOM 880 C CA . LYS A 1 110 ? -3.496 -10.532 -13.583 1.00 42.34 110 LYS A CA 1
ATOM 881 C C . LYS A 1 110 ? -3.800 -9.271 -12.788 1.00 42.34 110 LYS A C 1
ATOM 883 O O . LYS A 1 110 ? -2.927 -8.445 -12.564 1.00 42.34 110 LYS A O 1
ATOM 888 N N . LYS A 1 111 ? -5.037 -9.181 -12.294 1.00 42.00 111 LYS A N 1
ATOM 889 C CA . LYS A 1 111 ? -5.524 -8.198 -11.304 1.00 42.00 111 LYS A CA 1
ATOM 890 C C . LYS A 1 111 ? -4.797 -8.257 -9.935 1.00 42.00 111 LYS A C 1
ATOM 892 O O . LYS A 1 111 ? -5.329 -7.779 -8.947 1.00 42.00 111 LYS A O 1
ATOM 897 N N . HIS A 1 112 ? -3.599 -8.841 -9.866 1.00 34.41 112 HIS A N 1
ATOM 898 C CA . HIS A 1 112 ? -2.804 -9.036 -8.647 1.00 34.41 112 HIS A CA 1
ATOM 899 C C . HIS A 1 112 ? -1.336 -8.627 -8.842 1.00 34.41 112 HIS A C 1
ATOM 901 O O . HIS A 1 112 ? -0.428 -9.237 -8.289 1.00 34.41 112 HIS A O 1
ATOM 907 N N . SER A 1 113 ? -1.082 -7.615 -9.668 1.00 44.81 113 SER A N 1
ATOM 908 C CA . SER A 1 113 ? 0.156 -6.849 -9.559 1.00 44.81 113 SER A CA 1
ATOM 909 C C . SER A 1 113 ? -0.087 -5.807 -8.474 1.00 44.81 113 SER A C 1
ATOM 911 O O . SER A 1 113 ? -0.834 -4.860 -8.709 1.00 44.81 113 SER A O 1
ATOM 913 N N . ALA A 1 114 ? 0.504 -5.996 -7.291 1.00 46.59 114 ALA A N 1
ATOM 914 C CA . ALA A 1 114 ? 0.426 -5.053 -6.169 1.00 46.59 114 ALA A CA 1
ATOM 915 C C . ALA A 1 114 ? 0.930 -3.634 -6.519 1.00 46.59 114 ALA A C 1
ATOM 917 O O . ALA A 1 114 ? 0.786 -2.726 -5.723 1.00 46.59 114 ALA A O 1
ATOM 918 N N . PHE A 1 115 ? 1.472 -3.432 -7.726 1.00 50.03 115 PHE A N 1
ATOM 919 C CA . PHE A 1 115 ? 2.112 -2.193 -8.163 1.00 50.03 115 PHE A CA 1
ATOM 920 C C . PHE A 1 115 ? 1.467 -1.538 -9.398 1.00 50.03 115 PHE A C 1
ATOM 922 O O . PHE A 1 115 ? 2.064 -0.650 -9.999 1.00 50.03 115 PHE A O 1
ATOM 929 N N . GLY A 1 116 ? 0.289 -1.977 -9.865 1.00 43.34 116 GLY A N 1
ATOM 930 C CA . GLY A 1 116 ? -0.402 -1.318 -10.995 1.00 43.34 116 GLY A CA 1
ATOM 931 C C . GLY A 1 116 ? 0.365 -1.322 -12.336 1.00 43.34 116 GLY A C 1
ATOM 932 O O . GLY A 1 116 ? -0.011 -0.640 -13.290 1.00 43.34 116 GLY A O 1
ATOM 933 N N . LEU A 1 117 ? 1.437 -2.108 -12.444 1.00 47.84 117 LEU A N 1
ATOM 934 C CA . LEU A 1 117 ? 2.327 -2.188 -13.605 1.00 47.84 117 LEU A CA 1
ATOM 935 C C . LEU A 1 117 ? 1.788 -3.181 -14.653 1.00 47.84 117 LEU A C 1
ATOM 937 O O . LEU A 1 117 ? 2.375 -4.233 -14.881 1.00 47.84 117 LEU A O 1
ATOM 941 N N . ASN A 1 118 ? 0.648 -2.886 -15.286 1.00 47.59 118 ASN A N 1
ATOM 942 C CA . ASN A 1 118 ? 0.037 -3.805 -16.268 1.00 47.59 118 ASN A CA 1
ATOM 943 C C . ASN A 1 118 ? 0.603 -3.704 -17.698 1.00 47.59 118 ASN A C 1
ATOM 945 O O . ASN A 1 118 ? 0.315 -4.577 -18.515 1.00 47.59 118 ASN A O 1
ATOM 949 N N . TYR A 1 119 ? 1.412 -2.684 -18.008 1.00 44.44 119 TYR A N 1
ATOM 950 C CA . TYR A 1 119 ? 1.868 -2.415 -19.384 1.00 44.44 119 TYR A CA 1
ATOM 951 C C . TYR A 1 119 ? 3.384 -2.504 -19.607 1.00 44.44 119 TYR A C 1
ATOM 953 O O . TYR A 1 119 ? 3.823 -2.606 -20.747 1.00 44.44 119 TYR A O 1
ATOM 961 N N . THR A 1 120 ? 4.204 -2.490 -18.555 1.00 49.12 120 THR A N 1
ATOM 962 C CA . THR A 1 120 ? 5.657 -2.255 -18.688 1.00 49.12 120 THR A CA 1
ATOM 963 C C . THR A 1 120 ? 6.535 -3.463 -18.356 1.00 49.12 120 THR A C 1
ATOM 965 O O . THR A 1 120 ? 7.708 -3.500 -18.716 1.00 49.12 120 THR A O 1
ATOM 968 N N . VAL A 1 121 ? 5.979 -4.496 -17.722 1.00 50.94 121 VAL A N 1
ATOM 969 C CA . VAL A 1 121 ? 6.773 -5.574 -17.104 1.00 50.94 121 VAL A CA 1
ATOM 970 C C . VAL A 1 121 ? 7.341 -6.574 -18.121 1.00 50.94 121 VAL A C 1
ATOM 972 O O . VAL A 1 121 ? 8.359 -7.200 -17.847 1.00 50.94 121 VAL A O 1
ATOM 975 N N . ASN A 1 122 ? 6.764 -6.695 -19.322 1.00 59.97 122 ASN A N 1
ATOM 976 C CA . ASN A 1 122 ? 7.183 -7.728 -20.282 1.00 59.97 122 ASN A CA 1
ATOM 977 C C . ASN A 1 122 ? 8.498 -7.419 -21.028 1.00 59.97 122 ASN A C 1
ATOM 979 O O . ASN A 1 122 ? 9.039 -8.299 -21.693 1.00 59.97 122 ASN A O 1
ATOM 983 N N . VAL A 1 123 ? 9.017 -6.187 -20.939 1.00 64.56 123 VAL A N 1
ATOM 984 C CA . VAL A 1 123 ? 10.268 -5.786 -21.615 1.00 64.56 123 VAL A CA 1
ATOM 985 C C . VAL A 1 123 ? 11.490 -6.044 -20.727 1.00 64.56 123 VAL A C 1
ATOM 987 O O . VAL A 1 123 ? 12.576 -6.347 -21.228 1.00 64.56 123 VAL A O 1
ATOM 990 N N . LEU A 1 124 ? 11.349 -5.944 -19.405 1.00 70.94 124 LEU A N 1
ATOM 991 C CA . LEU A 1 124 ? 12.419 -6.212 -18.440 1.00 70.94 124 LEU A CA 1
ATOM 992 C C . LEU A 1 124 ? 12.472 -7.710 -18.109 1.00 70.94 124 LEU A C 1
ATOM 994 O O . LEU A 1 124 ? 11.446 -8.370 -17.987 1.00 70.94 124 LEU A O 1
ATOM 998 N N . SER A 1 125 ? 13.676 -8.273 -17.963 1.00 77.88 125 SER A N 1
ATOM 999 C CA . SER A 1 125 ? 13.793 -9.635 -17.426 1.00 77.88 125 SER A CA 1
ATOM 1000 C C . SER A 1 125 ? 13.515 -9.619 -15.920 1.00 77.88 125 SER A C 1
ATOM 1002 O O . SER A 1 125 ? 13.731 -8.597 -15.273 1.00 77.88 125 SER A O 1
ATOM 1004 N N . LYS A 1 126 ? 13.091 -10.747 -15.333 1.00 77.25 126 LYS A N 1
ATOM 1005 C CA . LYS A 1 126 ? 12.792 -10.832 -13.887 1.00 77.25 126 LYS A CA 1
ATOM 1006 C C . LYS A 1 126 ? 13.933 -10.311 -13.004 1.00 77.25 126 LYS A C 1
ATOM 1008 O O . LYS A 1 126 ? 13.688 -9.479 -12.147 1.00 77.25 126 LYS A O 1
ATOM 1013 N N . LYS A 1 127 ? 15.180 -10.697 -13.299 1.00 82.81 127 LYS A N 1
ATOM 1014 C CA . LYS A 1 127 ? 16.374 -10.218 -12.575 1.00 82.81 127 LYS A CA 1
ATOM 1015 C C . LYS A 1 127 ? 16.579 -8.702 -12.691 1.00 82.81 127 LYS A C 1
ATOM 1017 O O . LYS A 1 127 ? 17.009 -8.062 -11.742 1.00 82.81 127 LYS A O 1
ATOM 1022 N N . GLN A 1 128 ? 16.299 -8.123 -13.863 1.00 81.12 128 GLN A N 1
ATOM 1023 C CA . GLN A 1 128 ? 16.387 -6.672 -14.058 1.00 81.12 128 GLN A CA 1
ATOM 1024 C C . GLN A 1 128 ? 15.264 -5.945 -13.325 1.00 81.12 128 GLN A C 1
ATOM 1026 O O . GLN A 1 128 ? 15.506 -4.892 -12.753 1.00 81.12 128 GLN A O 1
ATOM 1031 N N . LEU A 1 129 ? 14.057 -6.511 -13.336 1.00 82.31 129 LEU A N 1
ATOM 1032 C CA . LEU A 1 129 ? 12.927 -5.972 -12.596 1.00 82.31 129 LEU A CA 1
ATOM 1033 C C . LEU A 1 129 ? 13.216 -5.977 -11.095 1.00 82.31 129 LEU A C 1
ATOM 1035 O O . LEU A 1 129 ? 13.108 -4.926 -10.487 1.00 82.31 129 LEU A O 1
ATOM 1039 N N . GLU A 1 130 ? 13.651 -7.109 -10.535 1.00 83.81 130 GLU A N 1
ATOM 1040 C CA . GLU A 1 130 ? 14.017 -7.243 -9.117 1.00 83.81 130 GLU A CA 1
ATOM 1041 C C . GLU A 1 130 ? 15.068 -6.209 -8.705 1.00 83.81 130 GLU A C 1
ATOM 1043 O O . GLU A 1 130 ? 14.884 -5.499 -7.717 1.00 83.81 130 GLU A O 1
ATOM 1048 N N . LYS A 1 131 ? 16.121 -6.048 -9.514 1.00 88.12 131 LYS A N 1
ATOM 1049 C CA . LYS A 1 131 ? 17.152 -5.037 -9.272 1.00 88.12 131 LYS A CA 1
ATOM 1050 C C . LYS A 1 131 ? 16.584 -3.612 -9.286 1.00 88.12 131 LYS A C 1
ATOM 1052 O O . LYS A 1 131 ? 16.816 -2.863 -8.347 1.00 88.12 131 LYS A O 1
ATOM 1057 N N . VAL A 1 132 ? 15.803 -3.251 -10.309 1.00 86.06 132 VAL A N 1
ATOM 1058 C CA . VAL A 1 132 ? 15.189 -1.912 -10.412 1.00 86.06 132 VAL A CA 1
ATOM 1059 C C . VAL A 1 132 ? 14.206 -1.664 -9.269 1.00 86.06 132 VAL A C 1
ATOM 1061 O O . VAL A 1 132 ? 14.137 -0.550 -8.763 1.00 86.06 132 VAL A O 1
ATOM 1064 N N . THR A 1 133 ? 13.458 -2.682 -8.837 1.00 86.12 133 THR A N 1
ATOM 1065 C CA . THR A 1 133 ? 12.561 -2.548 -7.686 1.00 86.12 133 THR A CA 1
ATOM 1066 C C . THR A 1 133 ? 13.327 -2.348 -6.386 1.00 86.12 133 THR A C 1
ATOM 1068 O O . THR A 1 133 ? 12.928 -1.490 -5.616 1.00 86.12 133 THR A O 1
ATOM 1071 N N . GLN A 1 134 ? 14.435 -3.064 -6.165 1.00 88.31 134 GLN A N 1
ATOM 1072 C CA . GLN A 1 134 ? 15.268 -2.905 -4.967 1.00 88.31 134 GLN A CA 1
ATOM 1073 C C . GLN A 1 134 ? 15.960 -1.538 -4.918 1.00 88.31 134 GLN A C 1
ATOM 1075 O O . GLN A 1 134 ? 15.984 -0.884 -3.881 1.00 88.31 134 GLN A O 1
ATOM 1080 N N . GLU A 1 135 ? 16.500 -1.073 -6.043 1.00 88.56 135 GLU A N 1
ATOM 1081 C CA . GLU A 1 135 ? 17.088 0.268 -6.127 1.00 88.56 135 GLU A CA 1
ATOM 1082 C C . GLU A 1 135 ? 16.024 1.348 -5.873 1.00 88.56 135 GLU A C 1
ATOM 1084 O O . GLU A 1 135 ? 16.273 2.303 -5.141 1.00 88.56 135 GLU A O 1
ATOM 1089 N N . ALA A 1 136 ? 14.812 1.165 -6.407 1.00 86.94 136 ALA A N 1
ATOM 1090 C CA . ALA A 1 136 ? 13.702 2.091 -6.206 1.00 86.94 136 ALA A CA 1
ATOM 1091 C C . ALA A 1 136 ? 13.131 2.072 -4.779 1.00 86.94 136 ALA A C 1
ATOM 1093 O O . ALA A 1 136 ? 12.71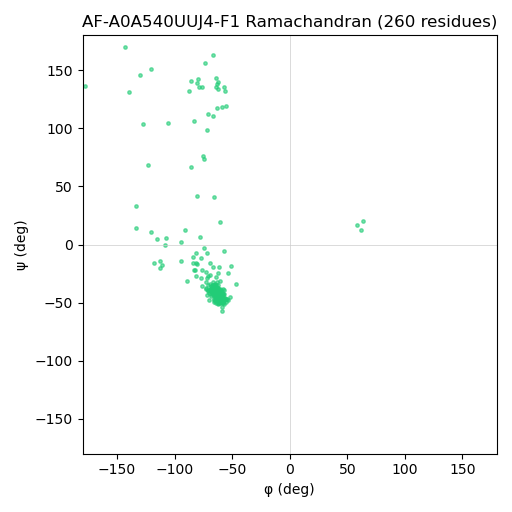4 3.122 -4.299 1.00 86.94 136 ALA A O 1
ATOM 1094 N N . THR A 1 137 ? 13.101 0.921 -4.095 1.00 87.50 137 THR A N 1
ATOM 1095 C CA . THR A 1 137 ? 12.712 0.864 -2.674 1.00 87.50 137 THR A CA 1
ATOM 1096 C C . THR A 1 137 ? 13.711 1.622 -1.819 1.00 87.50 137 THR A C 1
ATOM 1098 O O . THR A 1 137 ? 13.302 2.443 -1.011 1.00 87.50 137 THR A O 1
ATOM 1101 N N . VAL A 1 138 ? 15.009 1.411 -2.045 1.00 91.88 138 VAL A N 1
ATOM 1102 C CA . VAL A 1 138 ? 16.067 2.099 -1.294 1.00 91.88 138 VAL A CA 1
ATOM 1103 C C . VAL A 1 138 ? 16.010 3.609 -1.543 1.00 91.88 138 VAL A C 1
ATOM 1105 O O . VAL A 1 138 ? 16.095 4.396 -0.609 1.00 91.88 138 VAL A O 1
ATOM 1108 N N . GLU A 1 139 ? 15.794 4.037 -2.787 1.00 88.94 139 GLU A N 1
ATOM 1109 C CA . GLU A 1 139 ? 15.601 5.455 -3.108 1.00 88.94 139 GLU A CA 1
ATOM 1110 C C . GLU A 1 139 ? 14.362 6.055 -2.431 1.00 88.94 139 GLU A C 1
ATOM 1112 O O . GLU A 1 139 ? 14.439 7.154 -1.884 1.00 88.94 139 GLU A O 1
ATOM 1117 N N . ALA A 1 140 ? 13.236 5.337 -2.442 1.00 89.31 140 ALA A N 1
ATOM 1118 C CA . ALA A 1 140 ? 12.023 5.767 -1.754 1.00 89.31 140 ALA A CA 1
ATOM 1119 C C . ALA A 1 140 ? 12.267 5.910 -0.249 1.00 89.31 140 ALA A C 1
ATOM 1121 O O . ALA A 1 140 ? 11.893 6.924 0.335 1.00 89.31 140 ALA A O 1
ATOM 1122 N N . GLU A 1 141 ? 12.949 4.939 0.359 1.00 89.75 141 GLU A N 1
ATOM 1123 C CA . GLU A 1 141 ? 13.292 4.943 1.779 1.00 89.75 141 GLU A CA 1
ATOM 1124 C C . GLU A 1 141 ? 14.247 6.083 2.144 1.00 89.75 141 GLU A C 1
ATOM 1126 O O . GLU A 1 141 ? 14.128 6.662 3.219 1.00 89.75 141 GLU A O 1
ATOM 1131 N N . HIS A 1 142 ? 15.162 6.462 1.251 1.00 92.88 142 HIS A N 1
ATOM 1132 C CA . HIS A 1 142 ? 16.057 7.605 1.450 1.00 92.88 142 HIS A CA 1
ATOM 1133 C C . HIS A 1 142 ? 15.428 8.966 1.131 1.00 92.88 142 HIS A C 1
ATOM 1135 O O . HIS A 1 142 ? 16.058 9.995 1.387 1.00 92.88 142 HIS A O 1
ATOM 1141 N N . SER A 1 143 ? 14.215 9.010 0.579 1.00 91.56 143 SER A N 1
ATOM 1142 C CA . SER A 1 143 ? 13.545 10.279 0.308 1.00 91.56 143 SER A CA 1
ATOM 1143 C C . SER A 1 143 ? 13.258 11.040 1.607 1.00 91.56 143 SER A C 1
ATOM 1145 O O . SER A 1 143 ? 12.916 10.451 2.635 1.00 91.56 143 SER A O 1
ATOM 1147 N N . GLN A 1 144 ? 13.378 12.369 1.564 1.00 91.38 144 GLN A N 1
ATOM 1148 C CA . GLN A 1 144 ? 13.139 13.225 2.731 1.00 91.38 144 GLN A CA 1
ATOM 1149 C C . GLN A 1 144 ? 11.721 13.041 3.294 1.00 91.38 144 GLN A C 1
ATOM 1151 O O . GLN A 1 144 ? 11.549 13.002 4.508 1.00 91.38 144 GLN A O 1
ATOM 1156 N N . GLU A 1 145 ? 10.731 12.878 2.414 1.00 90.75 145 GLU A N 1
ATOM 1157 C CA . GLU A 1 145 ? 9.332 12.645 2.781 1.00 90.75 145 GLU A CA 1
ATOM 1158 C C . GLU A 1 145 ? 9.137 11.302 3.505 1.00 90.75 145 GLU A C 1
ATOM 1160 O O . GLU A 1 145 ? 8.439 11.230 4.516 1.00 90.75 145 GLU A O 1
ATOM 1165 N N . TYR A 1 146 ? 9.787 10.231 3.039 1.00 92.69 146 TYR A N 1
ATOM 1166 C CA . TYR A 1 146 ? 9.728 8.939 3.723 1.00 92.69 146 TYR A CA 1
ATOM 1167 C C . TYR A 1 146 ? 10.418 8.990 5.088 1.00 92.69 146 TYR A C 1
ATOM 1169 O O . TYR A 1 146 ? 9.901 8.441 6.057 1.00 92.69 146 TYR A O 1
ATOM 1177 N N . GLN A 1 147 ? 11.560 9.676 5.185 1.00 92.56 147 GLN A N 1
ATOM 1178 C CA . GLN A 1 147 ? 12.294 9.823 6.443 1.00 92.56 147 GLN A CA 1
ATOM 1179 C C . GLN A 1 147 ? 11.520 10.648 7.478 1.00 92.56 147 GLN A C 1
ATOM 1181 O O . GLN A 1 147 ? 11.514 10.277 8.651 1.00 92.56 147 GLN A O 1
ATOM 1186 N N . SER A 1 148 ? 10.811 11.709 7.070 1.00 92.00 148 SER A N 1
ATOM 1187 C CA . SER A 1 148 ? 9.926 12.442 7.986 1.00 92.00 148 SER A CA 1
ATOM 1188 C C . SER A 1 148 ? 8.774 11.568 8.477 1.00 92.00 148 SER A C 1
ATOM 1190 O O . SER A 1 148 ? 8.537 11.493 9.676 1.00 92.00 148 SER A O 1
ATOM 1192 N N . LEU A 1 149 ? 8.126 10.819 7.578 1.00 93.50 149 LEU A N 1
ATOM 1193 C CA . LEU A 1 149 ? 7.048 9.898 7.956 1.00 93.50 149 LEU A CA 1
ATOM 1194 C C . LEU A 1 149 ? 7.539 8.762 8.863 1.00 93.50 149 LEU A C 1
ATOM 1196 O O . LEU A 1 149 ? 6.817 8.325 9.756 1.00 93.50 149 LEU A O 1
ATOM 1200 N N . LEU A 1 150 ? 8.766 8.281 8.654 1.00 92.56 150 LEU A N 1
ATOM 1201 C CA . LEU A 1 150 ? 9.391 7.287 9.519 1.00 92.56 150 LEU A CA 1
ATOM 1202 C C . LEU A 1 150 ? 9.665 7.857 10.917 1.00 92.56 150 LEU A C 1
ATOM 1204 O O . LEU A 1 150 ? 9.428 7.163 11.903 1.00 92.56 150 LEU A O 1
ATOM 1208 N N . ALA A 1 151 ? 10.128 9.106 11.011 1.00 92.25 151 ALA A N 1
ATOM 1209 C CA . ALA A 1 151 ? 10.315 9.785 12.289 1.00 92.25 151 ALA A CA 1
ATOM 1210 C C . ALA A 1 151 ? 8.981 9.961 13.031 1.00 92.25 151 ALA A C 1
ATOM 1212 O O . ALA A 1 151 ? 8.903 9.619 14.210 1.00 92.25 151 ALA A O 1
ATOM 1213 N N . ASP A 1 152 ? 7.925 10.387 12.333 1.00 90.81 152 ASP A N 1
ATOM 1214 C CA . ASP A 1 152 ? 6.577 10.513 12.900 1.00 90.81 152 ASP A CA 1
ATOM 1215 C C . ASP A 1 152 ? 6.058 9.152 13.388 1.00 90.81 152 ASP A C 1
ATOM 1217 O O . ASP A 1 152 ? 5.587 9.020 14.517 1.00 90.81 152 ASP A O 1
ATOM 1221 N N . LYS A 1 153 ? 6.232 8.094 12.585 1.00 92.38 153 LYS A N 1
ATOM 1222 C CA . LYS A 1 153 ? 5.881 6.720 12.972 1.00 92.38 153 LYS A CA 1
ATOM 1223 C C . LYS A 1 153 ? 6.586 6.293 14.261 1.00 92.38 153 LYS A C 1
ATOM 1225 O O . LYS A 1 153 ? 5.947 5.730 15.146 1.00 92.38 153 LYS A O 1
ATOM 1230 N N . LEU A 1 154 ? 7.891 6.545 14.364 1.00 91.81 154 LEU A N 1
ATOM 1231 C CA . LEU A 1 154 ? 8.684 6.206 15.547 1.00 91.81 154 LEU A CA 1
ATOM 1232 C C . LEU A 1 154 ? 8.279 7.044 16.766 1.00 91.81 154 LEU A C 1
ATOM 1234 O O . LEU A 1 154 ? 8.266 6.527 17.883 1.00 91.81 154 LEU A O 1
ATOM 1238 N N . ALA A 1 155 ? 7.920 8.313 16.568 1.00 90.69 155 ALA A N 1
ATOM 1239 C CA . ALA A 1 155 ? 7.406 9.177 17.627 1.00 90.69 155 ALA A CA 1
ATOM 1240 C C . ALA A 1 155 ? 6.078 8.646 18.189 1.00 90.69 155 ALA A C 1
ATOM 1242 O O . ALA A 1 155 ? 5.906 8.611 19.406 1.00 90.69 155 ALA A O 1
ATOM 1243 N N . LEU A 1 156 ? 5.179 8.156 17.327 1.00 89.69 156 LEU A N 1
ATOM 1244 C CA . LEU A 1 156 ? 3.950 7.486 17.756 1.00 89.69 156 LEU A CA 1
ATOM 1245 C C . LEU A 1 156 ? 4.249 6.163 18.477 1.00 89.69 156 LEU A C 1
ATOM 1247 O O . LEU A 1 156 ? 3.731 5.933 19.564 1.00 89.69 156 LEU A O 1
ATOM 1251 N N . GLU A 1 157 ? 5.118 5.309 17.928 1.00 88.06 157 GLU A N 1
ATOM 1252 C CA . GLU A 1 157 ? 5.457 4.008 18.536 1.00 88.06 157 GLU A CA 1
ATOM 1253 C C . GLU A 1 157 ? 6.163 4.138 19.895 1.00 88.06 157 GLU A C 1
ATOM 1255 O O . GLU A 1 157 ? 6.041 3.256 20.743 1.00 88.06 157 GLU A O 1
ATOM 1260 N N . SER A 1 158 ? 6.886 5.237 20.117 1.00 89.81 158 SER A N 1
ATOM 1261 C CA . SER A 1 158 ? 7.552 5.541 21.389 1.00 89.81 158 SER A CA 1
ATOM 1262 C C . SER A 1 158 ? 6.729 6.427 22.328 1.00 89.81 158 SER A C 1
ATOM 1264 O O . SER A 1 158 ? 7.192 6.749 23.427 1.00 89.81 158 SER A O 1
ATOM 1266 N N . ASN A 1 159 ? 5.506 6.806 21.945 1.00 91.06 159 ASN A N 1
ATOM 1267 C CA . ASN A 1 159 ? 4.653 7.650 22.767 1.00 91.06 159 ASN A CA 1
ATOM 1268 C C . ASN A 1 159 ? 4.222 6.902 24.041 1.00 91.06 159 ASN A C 1
ATOM 1270 O O . ASN A 1 159 ? 3.425 5.963 24.008 1.00 91.06 159 ASN A O 1
ATOM 1274 N N . GLN A 1 160 ? 4.739 7.344 25.189 1.00 89.69 160 GLN A N 1
ATOM 1275 C CA . GLN A 1 160 ? 4.487 6.704 26.481 1.00 89.69 160 GLN A CA 1
ATOM 1276 C C . GLN A 1 160 ? 3.008 6.733 26.884 1.00 89.69 160 GLN A C 1
ATOM 1278 O O . GLN A 1 160 ? 2.524 5.768 27.469 1.00 89.69 160 GLN A O 1
ATOM 1283 N N . THR A 1 161 ? 2.278 7.801 26.552 1.00 89.00 161 THR A N 1
ATOM 1284 C CA . THR A 1 161 ? 0.845 7.932 26.851 1.00 89.00 161 THR A CA 1
ATOM 1285 C C . THR A 1 161 ? 0.021 6.947 26.029 1.00 89.00 161 THR A C 1
ATOM 1287 O O . THR A 1 161 ? -0.859 6.275 26.567 1.00 89.00 161 THR A O 1
ATOM 1290 N N . LEU A 1 162 ? 0.349 6.803 24.742 1.00 89.06 162 LEU A N 1
ATOM 1291 C CA . LEU A 1 162 ? -0.266 5.812 23.859 1.00 89.06 162 LEU A CA 1
ATOM 1292 C C . LEU A 1 162 ? -0.034 4.388 24.372 1.00 89.06 162 LEU A C 1
ATOM 1294 O O . LEU A 1 162 ? -0.989 3.627 24.519 1.00 89.06 162 LEU A O 1
ATOM 1298 N N . LEU A 1 163 ? 1.218 4.042 24.685 1.00 88.25 163 LEU A N 1
ATOM 1299 C CA . LEU A 1 163 ? 1.581 2.716 25.194 1.00 88.25 163 LEU A CA 1
ATOM 1300 C C . LEU A 1 163 ? 0.920 2.415 26.540 1.00 88.25 163 LEU A C 1
ATOM 1302 O O . LEU A 1 163 ? 0.460 1.295 26.763 1.00 88.25 163 LEU A O 1
ATOM 1306 N N . TYR A 1 164 ? 0.840 3.416 27.419 1.00 89.69 164 TYR A N 1
ATOM 1307 C CA . TYR A 1 164 ? 0.151 3.292 28.694 1.00 89.69 164 TYR A CA 1
ATOM 1308 C C . TYR A 1 164 ? -1.318 2.928 28.482 1.00 89.69 164 TYR A C 1
ATOM 1310 O O . TYR A 1 164 ? -1.738 1.870 28.944 1.00 89.69 164 TYR A O 1
ATOM 1318 N N . PHE A 1 165 ? -2.076 3.733 27.732 1.00 88.56 165 PHE A N 1
ATOM 1319 C CA . PHE A 1 165 ? -3.503 3.484 27.521 1.00 88.56 165 PHE A CA 1
ATOM 1320 C C . PHE A 1 165 ? -3.784 2.204 26.730 1.00 88.56 165 PHE A C 1
ATOM 1322 O O . PHE A 1 165 ? -4.723 1.483 27.066 1.00 88.56 165 PHE A O 1
ATOM 1329 N N . LEU A 1 166 ? -2.948 1.868 25.743 1.00 87.44 166 LEU A N 1
ATOM 1330 C CA . LEU A 1 166 ? -3.034 0.582 25.049 1.00 87.44 166 LEU A CA 1
ATOM 1331 C C . LEU A 1 166 ? -2.864 -0.597 26.008 1.00 87.44 166 LEU A C 1
ATOM 1333 O O . LEU A 1 166 ? -3.596 -1.570 25.886 1.00 87.44 166 LEU A O 1
ATOM 1337 N N . SER A 1 167 ? -1.959 -0.499 26.988 1.00 86.94 167 SER A N 1
ATOM 1338 C CA . SER A 1 167 ? -1.738 -1.573 27.966 1.00 86.94 167 SER A CA 1
ATOM 1339 C C . SER A 1 167 ? -2.926 -1.818 28.904 1.00 86.94 167 SER A C 1
ATOM 1341 O O . SER A 1 167 ? -3.004 -2.881 29.518 1.00 86.94 167 SER A O 1
ATOM 1343 N N . LEU A 1 168 ? -3.840 -0.848 29.031 1.00 86.44 168 LEU A N 1
ATOM 1344 C CA . LEU A 1 168 ? -5.054 -0.983 29.842 1.00 86.44 168 LEU A CA 1
ATOM 1345 C C . LEU A 1 168 ? -6.173 -1.698 29.072 1.00 86.44 168 LEU A C 1
ATOM 1347 O O . LEU A 1 168 ? -7.091 -2.248 29.683 1.00 86.44 168 LEU A O 1
ATOM 1351 N N . ILE A 1 169 ? -6.113 -1.687 27.737 1.00 84.81 169 ILE A N 1
ATOM 1352 C CA . ILE A 1 169 ? -7.109 -2.309 26.868 1.00 84.81 169 ILE A CA 1
ATOM 1353 C C . ILE A 1 169 ? -6.750 -3.781 26.643 1.00 84.81 169 ILE A C 1
ATOM 1355 O O . ILE A 1 169 ? -5.622 -4.087 26.268 1.00 84.81 169 ILE A O 1
ATOM 1359 N N . PRO A 1 170 ? -7.705 -4.718 26.783 1.00 82.81 170 PRO A N 1
ATOM 1360 C CA . PRO A 1 170 ? -7.465 -6.104 26.403 1.00 82.81 170 PRO A CA 1
ATOM 1361 C C . PRO A 1 170 ? -7.172 -6.229 24.901 1.00 82.81 170 PRO A C 1
ATOM 1363 O O . PRO A 1 170 ? -7.948 -5.725 24.088 1.00 82.81 170 PRO A O 1
ATOM 1366 N N . ASP A 1 171 ? -6.139 -6.993 24.530 1.00 81.00 171 ASP A N 1
ATOM 1367 C CA . ASP A 1 171 ? -5.660 -7.164 23.142 1.00 81.00 171 ASP A CA 1
ATOM 1368 C C . ASP A 1 171 ? -6.772 -7.446 22.118 1.00 81.00 171 ASP A C 1
ATOM 1370 O O . ASP A 1 171 ? -6.736 -6.981 20.980 1.00 81.00 171 ASP A O 1
ATOM 1374 N N . ASN A 1 172 ? -7.815 -8.171 22.532 1.00 80.19 172 ASN A N 1
ATOM 1375 C CA . ASN A 1 172 ? -8.958 -8.507 21.685 1.00 80.19 172 ASN A CA 1
ATOM 1376 C C . ASN A 1 172 ? -9.742 -7.284 21.174 1.00 80.19 172 ASN A C 1
ATOM 1378 O O . ASN A 1 172 ? -10.514 -7.436 20.228 1.00 80.19 172 ASN A O 1
ATOM 1382 N N . PHE A 1 173 ? -9.597 -6.118 21.808 1.00 80.38 173 PHE A N 1
ATOM 1383 C CA . PHE A 1 173 ? -10.304 -4.871 21.497 1.00 80.38 173 PHE A CA 1
ATOM 1384 C C . PHE A 1 173 ? -9.374 -3.751 21.010 1.00 80.38 173 PHE A C 1
ATOM 1386 O O . PHE A 1 173 ? -9.842 -2.638 20.792 1.00 80.38 173 PHE A O 1
ATOM 1393 N N . ALA A 1 174 ? -8.079 -4.019 20.819 1.00 76.69 174 ALA A N 1
ATOM 1394 C CA . ALA A 1 174 ? -7.077 -3.023 20.434 1.00 76.69 174 ALA A CA 1
ATOM 1395 C C . ALA A 1 174 ? -7.070 -2.715 18.918 1.00 76.69 174 ALA A C 1
ATOM 1397 O O . ALA A 1 174 ? -6.013 -2.607 18.297 1.00 76.69 174 ALA A O 1
ATOM 1398 N N . ASN A 1 175 ? -8.252 -2.589 18.302 1.00 83.31 175 ASN A N 1
ATOM 1399 C CA . ASN A 1 175 ? -8.402 -2.242 16.888 1.00 83.31 175 ASN A CA 1
ATOM 1400 C C . ASN A 1 175 ? -9.197 -0.947 16.713 1.00 83.31 175 ASN A C 1
ATOM 1402 O O . ASN A 1 175 ? -10.128 -0.654 17.460 1.00 83.31 175 ASN A O 1
ATOM 1406 N N . LEU A 1 176 ? -8.907 -0.226 15.628 1.00 85.31 176 LEU A N 1
ATOM 1407 C CA . LEU A 1 176 ? -9.549 1.048 15.293 1.00 85.31 176 LEU A CA 1
ATOM 1408 C C . LEU A 1 176 ? -11.083 0.956 15.185 1.00 85.31 176 LEU A C 1
ATOM 1410 O O . LEU A 1 176 ? -11.807 1.839 15.639 1.00 85.31 176 LEU A O 1
ATOM 1414 N N . THR A 1 177 ? -11.587 -0.138 14.612 1.00 86.62 177 THR A N 1
ATOM 1415 C CA . THR A 1 177 ? -13.030 -0.399 14.491 1.00 86.62 177 THR A CA 1
ATOM 1416 C C . THR A 1 177 ? -13.685 -0.676 15.837 1.00 86.62 177 THR A C 1
ATOM 1418 O O . THR A 1 177 ? -14.822 -0.262 16.053 1.00 86.62 177 THR A O 1
ATOM 1421 N N . ASP A 1 178 ? -12.971 -1.343 16.740 1.00 86.38 178 ASP A N 1
ATOM 1422 C CA . ASP A 1 178 ? -13.464 -1.639 18.078 1.00 86.38 178 ASP A CA 1
ATOM 1423 C C . ASP A 1 178 ? -13.531 -0.361 18.923 1.00 86.38 178 ASP A C 1
ATOM 1425 O O . ASP A 1 178 ? -14.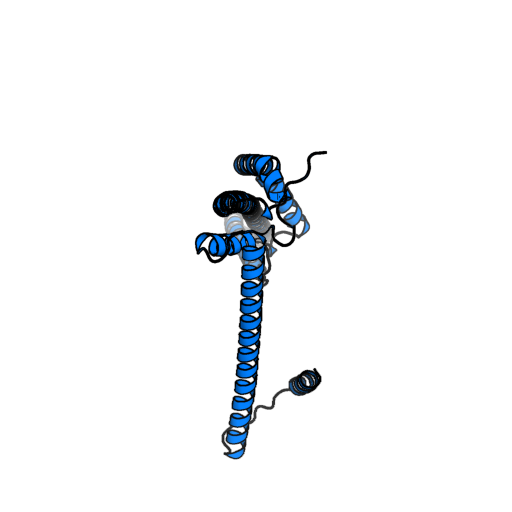531 -0.135 19.602 1.00 86.38 178 ASP A O 1
ATOM 1429 N N . PHE A 1 179 ? -12.541 0.530 18.806 1.00 86.94 179 PHE A N 1
ATOM 1430 C CA . PHE A 1 179 ? -12.567 1.845 19.458 1.00 86.94 179 PHE A CA 1
ATOM 1431 C C . PHE A 1 179 ? -13.709 2.720 18.955 1.00 86.94 179 PHE A C 1
ATOM 1433 O O . PHE A 1 179 ? -14.464 3.246 19.767 1.00 86.94 179 PHE A O 1
ATOM 1440 N N . ALA A 1 180 ? -13.894 2.819 17.635 1.00 86.56 180 ALA A N 1
ATOM 1441 C CA . ALA A 1 180 ? -15.013 3.561 17.059 1.00 86.56 180 ALA A CA 1
ATOM 1442 C C . ALA A 1 180 ? -16.366 3.016 17.539 1.00 86.56 180 ALA A C 1
ATOM 1444 O O . ALA A 1 180 ? -17.244 3.784 17.926 1.00 86.56 180 ALA A O 1
ATOM 1445 N N . GLY A 1 181 ? -16.524 1.689 17.551 1.00 85.81 181 GLY A N 1
ATOM 1446 C CA . GLY A 1 181 ? -17.740 1.040 18.027 1.00 85.81 181 GLY A CA 1
ATOM 1447 C C . GLY A 1 181 ? -18.028 1.346 19.495 1.00 85.81 181 GLY A C 1
ATOM 1448 O O . GLY A 1 181 ? -19.131 1.769 19.828 1.00 85.81 181 GLY A O 1
ATOM 1449 N N . MET A 1 182 ? -17.037 1.176 20.373 1.00 88.19 182 MET A N 1
ATOM 1450 C CA . MET A 1 182 ? -17.187 1.446 21.808 1.00 88.19 182 MET A CA 1
ATOM 1451 C C . MET A 1 182 ? -17.427 2.931 22.111 1.00 88.19 182 MET A C 1
ATOM 1453 O O . MET A 1 182 ? -18.247 3.234 22.976 1.00 88.19 182 MET A O 1
ATOM 1457 N N . LEU A 1 183 ? -16.788 3.846 21.374 1.00 89.25 183 LEU A N 1
ATOM 1458 C CA . LEU A 1 183 ? -17.018 5.290 21.492 1.00 89.25 183 LEU A CA 1
ATOM 1459 C C . LEU A 1 183 ? -18.478 5.661 21.239 1.00 89.25 183 LEU A C 1
ATOM 1461 O O . LEU A 1 183 ? -19.054 6.389 22.040 1.00 89.25 183 LEU A O 1
ATOM 1465 N N . VAL A 1 184 ? -19.092 5.121 20.181 1.00 88.62 184 VAL A N 1
ATOM 1466 C CA . VAL A 1 184 ? -20.509 5.377 19.871 1.00 88.62 184 VAL A CA 1
ATOM 1467 C C . VAL A 1 184 ? -21.406 4.944 21.032 1.00 88.62 184 VAL A C 1
ATOM 1469 O O . VAL A 1 184 ? -22.273 5.703 21.456 1.00 88.62 184 VAL A O 1
ATOM 1472 N N . TRP A 1 185 ? -21.177 3.758 21.607 1.00 88.31 185 TRP A N 1
ATOM 1473 C CA . TRP A 1 185 ? -21.991 3.270 22.727 1.00 88.31 185 TRP A CA 1
ATOM 1474 C C . TRP A 1 185 ? -21.853 4.121 23.993 1.00 88.31 185 TRP A C 1
ATOM 1476 O O . TRP A 1 185 ? -22.841 4.322 24.704 1.00 88.31 185 TRP A O 1
ATOM 1486 N N . LEU A 1 186 ? -20.647 4.619 24.275 1.00 86.88 186 LEU A N 1
ATOM 1487 C CA . LEU A 1 186 ? -20.389 5.496 25.417 1.00 86.88 186 LEU A CA 1
ATOM 1488 C C . LEU A 1 186 ? -20.986 6.895 25.196 1.00 86.88 186 LEU A C 1
ATOM 1490 O O . LEU A 1 186 ? -21.633 7.423 26.097 1.00 86.88 186 LEU A O 1
ATOM 1494 N N . GLN A 1 187 ? -20.838 7.468 23.999 1.00 87.94 187 GLN A N 1
ATOM 1495 C CA . GLN A 1 187 ? -21.389 8.783 23.643 1.00 87.94 187 GLN A CA 1
ATOM 1496 C C . GLN A 1 187 ? -22.924 8.793 23.615 1.00 87.94 187 GLN A C 1
ATOM 1498 O O . GLN A 1 187 ? -23.540 9.770 24.036 1.00 87.94 187 GLN A O 1
ATOM 1503 N N . ASP A 1 188 ? -23.549 7.689 23.203 1.00 88.31 188 ASP A N 1
ATOM 1504 C CA . ASP A 1 188 ? -25.008 7.534 23.185 1.00 88.31 188 ASP A CA 1
ATOM 1505 C C . ASP A 1 188 ? -25.613 7.236 24.572 1.00 88.31 188 ASP A C 1
ATOM 1507 O O . ASP A 1 188 ? -26.806 6.938 24.670 1.00 88.31 188 ASP A O 1
ATOM 1511 N N . PHE A 1 189 ? -24.819 7.277 25.651 1.00 81.19 189 PHE A N 1
ATOM 1512 C CA . PHE A 1 189 ? -25.232 6.927 27.022 1.00 81.19 189 PHE A CA 1
ATOM 1513 C C . PHE A 1 189 ? -25.762 5.492 27.174 1.00 81.19 189 PHE A C 1
ATOM 1515 O O . PHE A 1 189 ? -26.411 5.159 28.166 1.00 81.19 189 PHE A O 1
ATOM 1522 N N . ARG A 1 190 ? -25.485 4.619 26.203 1.00 80.69 190 ARG A N 1
ATOM 1523 C CA . ARG A 1 190 ? -25.911 3.212 26.220 1.00 80.69 190 ARG A CA 1
ATOM 1524 C C . ARG A 1 190 ? -24.955 2.327 27.007 1.00 80.69 190 ARG A C 1
ATOM 1526 O O . ARG A 1 190 ? -25.328 1.213 27.353 1.00 80.69 190 ARG A O 1
ATOM 1533 N N . ALA A 1 191 ? -23.750 2.822 27.271 1.00 84.50 191 ALA A N 1
ATOM 1534 C CA . ALA A 1 191 ? -22.777 2.212 28.155 1.00 84.50 191 ALA A CA 1
ATOM 1535 C C . ALA A 1 191 ? -22.236 3.239 29.154 1.00 84.50 191 ALA A C 1
ATOM 1537 O O . ALA A 1 191 ? -22.070 4.420 28.843 1.00 84.50 191 ALA A O 1
ATOM 1538 N N . THR A 1 192 ? -21.939 2.768 30.360 1.00 83.62 192 THR A N 1
ATOM 1539 C CA . THR A 1 192 ? -21.385 3.584 31.453 1.00 83.62 192 THR A CA 1
ATOM 1540 C C . THR A 1 192 ? -19.936 3.242 31.782 1.00 83.62 192 THR A C 1
ATOM 1542 O O . THR A 1 192 ? -19.245 4.042 32.407 1.00 83.62 192 THR A O 1
ATOM 1545 N N . ASN A 1 193 ? -19.467 2.075 31.337 1.00 85.56 193 ASN A N 1
ATOM 1546 C CA . ASN A 1 193 ? -18.109 1.583 31.529 1.00 85.56 193 ASN A CA 1
ATOM 1547 C C . ASN A 1 193 ? -17.617 0.815 30.290 1.00 85.56 193 ASN A C 1
ATOM 1549 O O . ASN A 1 193 ? -18.387 0.499 29.376 1.00 85.56 193 ASN A O 1
ATOM 1553 N N . PHE A 1 194 ? -16.321 0.502 30.271 1.00 86.25 194 PHE A N 1
ATOM 1554 C CA . PHE A 1 194 ? -15.673 -0.162 29.142 1.00 86.25 194 PHE A CA 1
ATOM 1555 C C . PHE A 1 194 ? -16.242 -1.563 28.876 1.00 86.25 194 PHE A C 1
ATOM 1557 O O . PHE A 1 194 ? -16.528 -1.898 27.730 1.00 86.25 194 PHE A O 1
ATOM 1564 N N . GLN A 1 195 ? -16.456 -2.378 29.913 1.00 86.94 195 GLN A N 1
ATOM 1565 C CA . GLN A 1 195 ? -16.990 -3.735 29.763 1.00 86.94 195 GLN A CA 1
ATOM 1566 C C . GLN A 1 195 ? -18.388 -3.760 29.125 1.00 86.94 195 GLN A C 1
ATOM 1568 O O . GLN A 1 195 ? -18.670 -4.608 28.277 1.00 86.94 195 GLN A O 1
ATOM 1573 N N . GLU A 1 196 ? -19.262 -2.833 29.508 1.00 85.88 196 GLU A N 1
ATOM 1574 C CA . GLU A 1 196 ? -20.602 -2.689 28.942 1.00 85.88 196 GLU A CA 1
ATOM 1575 C C . GLU A 1 196 ? -20.535 -2.272 27.467 1.00 85.88 196 GLU A C 1
ATOM 1577 O O . GLU A 1 196 ? -21.143 -2.928 26.617 1.00 85.88 196 GLU A O 1
ATOM 1582 N N . ALA A 1 197 ? -19.719 -1.263 27.141 1.00 87.12 197 ALA A N 1
ATOM 1583 C CA . ALA A 1 197 ? -19.499 -0.823 25.762 1.00 87.12 197 ALA A CA 1
ATOM 1584 C C . ALA A 1 197 ? -18.924 -1.949 24.885 1.00 87.12 197 ALA A C 1
ATOM 1586 O O . ALA A 1 197 ? -19.397 -2.186 23.771 1.00 87.12 197 ALA A O 1
ATOM 1587 N N . ALA A 1 198 ? -17.945 -2.689 25.406 1.00 87.44 198 ALA A N 1
ATOM 1588 C CA . ALA A 1 198 ? -17.323 -3.825 24.741 1.00 87.44 198 ALA A CA 1
ATOM 1589 C C . ALA A 1 198 ? -18.330 -4.955 24.470 1.00 87.44 198 ALA A C 1
ATOM 1591 O O . ALA A 1 198 ? -18.366 -5.506 23.367 1.00 87.44 198 ALA A O 1
ATOM 1592 N N . ASN A 1 199 ? -19.186 -5.286 25.441 1.00 89.00 199 ASN A N 1
ATOM 1593 C CA . ASN A 1 199 ? -20.214 -6.318 25.288 1.00 89.00 199 ASN A CA 1
ATOM 1594 C C . ASN A 1 199 ? -21.285 -5.929 24.259 1.00 89.00 199 ASN A C 1
ATOM 1596 O O . ASN A 1 199 ? -21.659 -6.750 23.412 1.00 89.00 199 ASN A O 1
ATOM 1600 N N . LEU A 1 200 ? -21.760 -4.681 24.301 1.00 89.50 200 LEU A N 1
ATOM 1601 C CA . LEU A 1 200 ? -22.714 -4.157 23.321 1.00 89.50 200 LEU A CA 1
ATOM 1602 C C . LEU A 1 200 ? -22.120 -4.191 21.914 1.00 89.50 200 LEU A C 1
ATOM 1604 O O . LEU A 1 200 ? -22.746 -4.699 20.982 1.00 89.50 200 LEU A O 1
ATOM 1608 N N . TRP A 1 201 ? -20.868 -3.761 21.775 1.00 90.69 201 TRP A N 1
ATOM 1609 C CA . TRP A 1 201 ? -20.167 -3.797 20.503 1.00 90.69 201 TRP A CA 1
ATOM 1610 C C . TRP A 1 201 ? -19.993 -5.217 19.948 1.00 90.69 201 TRP A C 1
ATOM 1612 O O . TRP A 1 201 ? -20.258 -5.456 18.770 1.00 90.69 201 TRP A O 1
ATOM 1622 N N . ARG A 1 202 ? -19.625 -6.198 20.782 1.00 87.62 202 ARG A N 1
ATOM 1623 C CA . ARG A 1 202 ? -19.537 -7.606 20.348 1.00 87.62 202 ARG A CA 1
ATOM 1624 C C . ARG A 1 202 ? -20.877 -8.164 19.902 1.00 87.62 202 ARG A C 1
ATOM 1626 O O . ARG A 1 202 ? -20.930 -8.931 18.940 1.00 87.62 202 ARG A O 1
ATOM 1633 N N . THR A 1 203 ? -21.948 -7.769 20.579 1.00 89.12 203 THR A N 1
ATOM 1634 C CA . THR A 1 203 ? -23.307 -8.164 20.209 1.00 89.12 203 THR A CA 1
ATOM 1635 C C . THR A 1 203 ? -23.669 -7.606 18.833 1.00 89.12 203 THR A C 1
ATOM 1637 O O . THR A 1 203 ? -24.135 -8.356 17.976 1.00 89.12 203 THR A O 1
ATOM 1640 N N . GLU A 1 204 ? -23.365 -6.334 18.576 1.00 87.94 204 GLU A N 1
ATOM 1641 C CA . GLU A 1 204 ? -23.575 -5.686 17.277 1.00 87.94 204 GLU A CA 1
ATOM 1642 C C . GLU A 1 204 ? -22.736 -6.341 16.165 1.00 87.94 204 GLU A C 1
ATOM 1644 O O . GLU A 1 204 ? -23.271 -6.727 15.123 1.00 87.94 204 GLU A O 1
ATOM 1649 N N . GLN A 1 205 ? -21.438 -6.575 16.395 1.00 86.75 205 GLN A N 1
ATOM 1650 C CA . GLN A 1 205 ? -20.577 -7.290 15.443 1.00 86.75 205 GLN A CA 1
ATOM 1651 C C . GLN A 1 205 ? -21.124 -8.685 15.111 1.00 86.75 205 GLN A C 1
ATOM 1653 O O . GLN A 1 205 ? -21.143 -9.100 13.944 1.00 86.75 205 GLN A O 1
ATOM 1658 N N . HIS A 1 206 ? -21.595 -9.417 16.123 1.00 89.19 206 HIS A N 1
ATOM 1659 C CA . HIS A 1 206 ? -22.202 -10.726 15.927 1.00 89.19 206 HIS A CA 1
ATOM 1660 C C . HIS A 1 206 ? -23.475 -10.632 15.075 1.00 89.19 206 HIS A C 1
ATOM 1662 O O . HIS A 1 206 ? -23.612 -11.371 14.095 1.00 89.19 206 HIS A O 1
ATOM 1668 N N . GLN A 1 207 ? -24.370 -9.688 15.377 1.00 89.50 207 GLN A N 1
ATOM 1669 C CA . GLN A 1 207 ? -25.593 -9.460 14.604 1.00 89.50 207 GLN A CA 1
ATOM 1670 C C . GLN A 1 207 ? -25.290 -9.104 13.144 1.00 89.50 207 GLN A C 1
ATOM 1672 O O . GLN A 1 207 ? -25.873 -9.692 12.229 1.00 89.50 207 GLN A O 1
ATOM 1677 N N . GLN A 1 208 ? -24.329 -8.213 12.897 1.00 87.75 208 GLN A N 1
ATOM 1678 C CA . GLN A 1 208 ? -23.910 -7.844 11.545 1.00 87.75 208 GLN A CA 1
ATOM 1679 C C . GLN A 1 208 ? -23.332 -9.038 10.775 1.00 87.75 208 GLN A C 1
ATOM 1681 O O . GLN A 1 208 ? -23.656 -9.237 9.599 1.00 87.75 208 GLN A O 1
ATOM 1686 N N . SER A 1 209 ? -22.525 -9.876 11.432 1.00 88.88 209 SER A N 1
ATOM 1687 C CA . SER A 1 209 ? -21.992 -11.109 10.842 1.00 88.88 209 SER A CA 1
ATOM 1688 C C . SER A 1 209 ? -23.110 -12.076 10.445 1.00 88.88 209 SER A C 1
ATOM 1690 O O . SER A 1 209 ? -23.160 -12.526 9.295 1.00 88.88 209 SER A O 1
ATOM 1692 N N . VAL A 1 210 ? -24.067 -12.330 11.343 1.00 89.69 210 VAL A N 1
ATOM 1693 C CA . VAL A 1 210 ? -25.230 -13.190 11.073 1.00 89.69 210 VAL A CA 1
ATOM 1694 C C . VAL A 1 210 ? -26.062 -12.634 9.916 1.00 89.69 210 VAL A C 1
ATOM 1696 O O . VAL A 1 210 ? -26.397 -13.369 8.984 1.00 89.69 210 VAL A O 1
ATOM 1699 N N . MET A 1 211 ? -26.333 -11.328 9.900 1.00 86.75 211 MET A N 1
ATOM 1700 C CA . MET A 1 211 ? -27.076 -10.669 8.822 1.00 86.75 211 MET A CA 1
ATOM 1701 C C . MET A 1 211 ? -26.364 -10.780 7.470 1.00 86.75 211 MET A C 1
ATOM 1703 O O . MET A 1 211 ? -26.996 -11.052 6.443 1.00 86.75 211 MET A O 1
ATOM 1707 N N . ASN A 1 212 ? -25.043 -10.616 7.444 1.00 88.88 212 ASN A N 1
ATOM 1708 C CA . ASN A 1 212 ? -24.249 -10.760 6.227 1.00 88.88 212 ASN A CA 1
ATOM 1709 C C . ASN A 1 212 ? -24.226 -12.208 5.728 1.00 88.88 212 ASN A C 1
ATOM 1711 O O . ASN A 1 212 ? -24.373 -12.448 4.523 1.00 88.88 212 ASN A O 1
ATOM 1715 N N . GLN A 1 213 ? -24.129 -13.183 6.633 1.00 85.50 213 GLN A N 1
ATOM 1716 C CA . GLN A 1 213 ? -24.265 -14.593 6.280 1.00 85.50 213 GLN A CA 1
ATOM 1717 C C . GLN A 1 213 ? -25.655 -14.884 5.708 1.00 85.50 213 GLN A C 1
ATOM 1719 O O . GLN A 1 213 ? -25.753 -15.461 4.626 1.00 85.50 213 GLN A O 1
ATOM 1724 N N . GLN A 1 214 ? -26.730 -14.425 6.351 1.00 87.50 214 GLN A N 1
ATOM 1725 C CA . GLN A 1 214 ? -28.096 -14.595 5.848 1.00 87.50 214 GLN A CA 1
ATOM 1726 C C . GLN A 1 214 ? -28.292 -13.971 4.460 1.00 87.50 214 GLN A C 1
ATOM 1728 O O . GLN A 1 214 ? -28.918 -14.583 3.591 1.00 87.50 214 GLN A O 1
ATOM 1733 N N . LYS A 1 215 ? -27.732 -12.781 4.204 1.00 88.38 215 LYS A N 1
ATOM 1734 C CA . LYS A 1 215 ? -27.733 -12.163 2.866 1.00 88.38 215 LYS A CA 1
ATOM 1735 C C . LYS A 1 215 ? -27.007 -13.041 1.845 1.00 88.38 215 LYS A C 1
ATOM 1737 O O . LYS A 1 215 ? -27.528 -13.259 0.750 1.00 88.38 215 LYS A O 1
ATOM 1742 N N . LYS A 1 216 ? -25.841 -13.590 2.200 1.00 86.75 216 LYS A N 1
ATOM 1743 C CA . LYS A 1 216 ? -25.075 -14.503 1.337 1.00 86.75 216 LYS A CA 1
ATOM 1744 C C . LYS A 1 216 ? -25.863 -15.777 1.027 1.00 86.75 216 LYS A C 1
ATOM 1746 O O . LYS A 1 216 ? -25.957 -16.153 -0.140 1.00 86.75 216 LYS A O 1
ATOM 1751 N N . TRP A 1 217 ? -26.491 -16.384 2.035 1.00 81.00 217 TRP A N 1
ATOM 1752 C CA . TRP A 1 217 ? -27.387 -17.530 1.867 1.00 81.00 217 TRP A CA 1
ATOM 1753 C C . TRP A 1 217 ? -28.549 -17.194 0.938 1.00 81.00 217 TRP A C 1
ATOM 1755 O O . TRP A 1 217 ? -28.767 -17.899 -0.043 1.00 81.00 217 TRP A O 1
ATOM 1765 N N . ARG A 1 218 ? -29.248 -16.080 1.172 1.00 84.50 218 ARG A N 1
ATOM 1766 C CA . ARG A 1 218 ? -30.364 -15.624 0.331 1.00 84.50 218 ARG A CA 1
ATOM 1767 C C . ARG A 1 218 ? -29.946 -15.423 -1.125 1.00 84.50 218 ARG A C 1
ATOM 1769 O O . ARG A 1 218 ? -30.670 -15.831 -2.029 1.00 84.50 218 ARG A O 1
ATOM 1776 N N . ASN A 1 219 ? -28.781 -14.825 -1.363 1.00 85.88 219 ASN A N 1
ATOM 1777 C CA . ASN A 1 219 ? -28.254 -14.616 -2.710 1.00 85.88 219 ASN A CA 1
ATOM 1778 C C . ASN A 1 219 ? -27.868 -15.935 -3.386 1.00 85.88 219 ASN A C 1
ATOM 1780 O O . ASN A 1 219 ? -28.157 -16.119 -4.569 1.00 85.88 219 ASN A O 1
ATOM 1784 N N . ASN A 1 220 ? -27.282 -16.874 -2.640 1.00 86.88 220 ASN A N 1
ATOM 1785 C CA . ASN A 1 220 ? -26.978 -18.205 -3.152 1.00 86.88 220 ASN A CA 1
ATOM 1786 C C . ASN A 1 220 ? -28.266 -18.961 -3.521 1.00 86.88 220 ASN A C 1
ATOM 1788 O O . ASN A 1 220 ? -28.395 -19.445 -4.642 1.00 86.88 220 ASN A O 1
ATOM 1792 N N . TRP A 1 221 ? -29.270 -18.955 -2.639 1.00 75.81 221 TRP A N 1
ATOM 1793 C CA . TRP A 1 221 ? -30.584 -19.552 -2.890 1.00 75.81 221 TRP A CA 1
ATOM 1794 C C . TRP A 1 221 ? -31.317 -18.907 -4.067 1.00 75.81 221 TRP A C 1
ATOM 1796 O O . TRP A 1 221 ? -31.881 -19.624 -4.888 1.00 75.81 221 TRP A O 1
ATOM 1806 N N . ARG A 1 222 ? -31.258 -17.577 -4.225 1.00 76.69 222 ARG A N 1
ATOM 1807 C CA . ARG A 1 222 ? -31.762 -16.896 -5.431 1.00 76.69 222 ARG A CA 1
ATOM 1808 C C . ARG A 1 222 ? -31.023 -17.352 -6.686 1.00 76.69 222 ARG A C 1
ATOM 1810 O O . ARG A 1 222 ? -31.663 -17.599 -7.701 1.00 76.69 222 ARG A O 1
ATOM 1817 N N . GLY A 1 223 ? -29.702 -17.503 -6.626 1.00 76.75 223 GLY A N 1
ATOM 1818 C CA . GLY A 1 223 ? -28.904 -18.025 -7.737 1.00 76.75 223 GLY A CA 1
ATOM 1819 C C . GLY A 1 223 ? -29.263 -19.468 -8.100 1.00 76.75 223 GLY A C 1
ATOM 1820 O O . GLY A 1 223 ? -29.360 -19.804 -9.281 1.00 76.75 223 GLY A O 1
ATOM 1821 N N . VAL A 1 224 ? -29.510 -20.313 -7.098 1.00 76.94 224 VAL A N 1
ATOM 1822 C CA . VAL A 1 224 ? -29.990 -21.688 -7.278 1.00 76.94 224 VAL A CA 1
ATOM 1823 C C . VAL A 1 224 ? -31.396 -21.686 -7.877 1.00 76.94 224 VAL A C 1
ATOM 1825 O O . VAL A 1 224 ? -31.600 -22.318 -8.910 1.00 76.94 224 VAL A O 1
ATOM 1828 N N . MET A 1 225 ? -32.337 -20.913 -7.327 1.00 61.16 225 MET A N 1
ATOM 1829 C CA . MET A 1 225 ? -33.686 -20.771 -7.885 1.00 61.16 225 MET A CA 1
ATOM 1830 C C . MET A 1 225 ? -33.673 -20.255 -9.324 1.00 61.16 225 MET A C 1
ATOM 1832 O O . MET A 1 225 ? -34.384 -20.803 -10.154 1.00 61.16 225 MET A O 1
ATOM 1836 N N . LEU A 1 226 ? -32.848 -19.260 -9.661 1.00 63.78 226 LEU A N 1
ATOM 1837 C CA . LEU A 1 226 ? -32.708 -18.754 -11.032 1.00 63.78 226 LEU A CA 1
ATOM 1838 C C . LEU A 1 226 ? -32.179 -19.832 -11.986 1.00 63.78 226 LEU A C 1
ATOM 1840 O O . LEU A 1 226 ? -32.653 -19.947 -13.116 1.00 63.78 226 LEU A O 1
ATOM 1844 N N . LYS A 1 227 ? -31.225 -20.659 -11.541 1.00 68.56 227 LYS A N 1
ATOM 1845 C CA . LYS A 1 227 ? -30.745 -21.811 -12.321 1.00 68.56 227 LYS A CA 1
ATOM 1846 C C . LYS A 1 227 ? -31.835 -22.866 -12.497 1.00 68.56 227 LYS A C 1
ATOM 1848 O O . LYS A 1 227 ? -31.988 -23.373 -13.605 1.00 68.56 227 LYS A O 1
ATOM 1853 N N . PHE A 1 228 ? -32.604 -23.167 -11.451 1.00 60.84 228 PHE A N 1
ATOM 1854 C CA . PHE A 1 228 ? -33.742 -24.084 -11.532 1.00 60.84 228 PHE A CA 1
ATOM 1855 C C . PHE A 1 228 ? -34.840 -23.545 -12.449 1.00 60.84 228 PHE A C 1
ATOM 1857 O O . PHE A 1 228 ? -35.291 -24.273 -13.324 1.00 60.84 228 PHE A O 1
ATOM 1864 N N . HIS A 1 229 ? -35.212 -22.272 -12.331 1.00 52.88 229 HIS A N 1
ATOM 1865 C CA . HIS A 1 229 ? -36.224 -21.635 -13.169 1.00 52.88 229 HIS A CA 1
ATOM 1866 C C . HIS A 1 229 ? -35.803 -21.629 -14.646 1.00 52.88 229 HIS A C 1
ATOM 1868 O O . HIS A 1 229 ? -36.568 -22.062 -15.501 1.00 52.88 229 HIS A O 1
ATOM 1874 N N . ASN A 1 230 ? -34.547 -21.285 -14.949 1.00 56.81 230 ASN A N 1
ATOM 1875 C CA . ASN A 1 230 ? -34.003 -21.392 -16.308 1.00 56.81 230 ASN A CA 1
ATOM 1876 C C . ASN A 1 230 ? -33.948 -22.841 -16.823 1.00 56.81 230 ASN A C 1
ATOM 1878 O O . ASN A 1 230 ? -34.108 -23.077 -18.020 1.00 56.81 230 ASN A O 1
ATOM 1882 N N . CYS A 1 231 ? -33.727 -23.822 -15.946 1.00 55.94 231 CYS A N 1
ATOM 1883 C CA . CYS A 1 231 ? -33.763 -25.239 -16.308 1.00 55.94 231 CYS A CA 1
ATOM 1884 C C . CYS A 1 231 ? -35.197 -25.708 -16.611 1.00 55.94 231 CYS A C 1
ATOM 1886 O O . CYS A 1 231 ? -35.423 -26.409 -17.595 1.00 55.94 231 CYS A O 1
ATOM 1888 N N . VAL A 1 232 ? -36.174 -25.272 -15.809 1.00 55.59 232 VAL A N 1
ATOM 1889 C CA . VAL A 1 232 ? -37.601 -25.571 -15.990 1.00 55.59 232 VAL A CA 1
ATOM 1890 C C . VAL A 1 232 ? -38.150 -24.911 -17.257 1.00 55.59 232 VAL A C 1
ATOM 1892 O O . VAL A 1 232 ? -38.847 -25.586 -18.008 1.00 55.59 232 VAL A O 1
ATOM 1895 N N . ILE A 1 233 ? -37.774 -23.661 -17.557 1.00 53.38 233 ILE A N 1
ATOM 1896 C CA . ILE A 1 233 ? -38.126 -22.983 -18.819 1.00 53.38 233 ILE A CA 1
ATOM 1897 C C . ILE A 1 233 ? -37.545 -23.738 -20.023 1.00 53.38 233 ILE A C 1
ATOM 1899 O O . ILE A 1 233 ? -38.271 -24.071 -20.951 1.00 53.38 233 ILE A O 1
ATOM 1903 N N . ARG A 1 234 ? -36.266 -24.142 -19.986 1.00 49.62 234 ARG A N 1
ATOM 1904 C CA . ARG A 1 234 ? -35.697 -24.966 -21.073 1.00 49.62 234 ARG A CA 1
ATOM 1905 C C . ARG A 1 234 ? -36.410 -26.308 -21.244 1.00 49.62 234 ARG A C 1
ATOM 1907 O O . ARG A 1 234 ? -36.475 -26.822 -22.357 1.00 49.62 234 ARG A O 1
ATOM 1914 N N . ARG A 1 235 ? -36.940 -26.888 -20.163 1.00 43.25 235 ARG A N 1
ATOM 1915 C CA . ARG A 1 235 ? -37.739 -28.121 -20.217 1.00 43.25 235 ARG A CA 1
ATOM 1916 C C . ARG A 1 235 ? -39.130 -27.878 -20.805 1.00 43.25 235 ARG A C 1
ATOM 1918 O O . ARG A 1 235 ? -39.602 -28.718 -21.562 1.00 43.25 235 ARG A O 1
ATOM 1925 N N . SER A 1 236 ? -39.777 -26.755 -20.499 1.00 45.16 236 SER A N 1
ATOM 1926 C CA . SER A 1 236 ? -41.087 -26.416 -21.067 1.00 45.16 236 SER A CA 1
ATOM 1927 C C . SER A 1 236 ? -41.000 -26.012 -22.545 1.00 45.16 236 SER A C 1
ATOM 1929 O O . SER A 1 236 ? -41.899 -26.367 -23.307 1.00 45.16 236 SER A O 1
ATOM 1931 N N . ASP A 1 237 ? -39.903 -25.382 -22.972 1.00 44.53 237 ASP A N 1
ATOM 1932 C CA . ASP A 1 237 ? -39.606 -25.093 -24.384 1.00 44.53 237 ASP A CA 1
ATOM 1933 C C . ASP A 1 237 ? -39.283 -26.369 -25.185 1.00 44.53 237 ASP A C 1
ATOM 1935 O O . ASP A 1 237 ? -39.680 -26.497 -26.346 1.00 44.53 237 ASP A O 1
ATOM 1939 N N . PHE A 1 238 ? -38.641 -27.358 -24.545 1.00 44.69 238 PHE A N 1
ATOM 1940 C CA . PHE A 1 238 ? -38.420 -28.696 -25.111 1.00 44.69 238 PHE A CA 1
ATOM 1941 C C . PHE A 1 238 ? -39.740 -29.455 -25.321 1.00 44.69 238 PHE A C 1
ATOM 1943 O O . PHE A 1 238 ? -39.949 -30.050 -26.374 1.00 44.69 238 PHE A O 1
ATOM 1950 N N . VAL A 1 239 ? -40.668 -29.385 -24.359 1.00 51.03 239 VAL A N 1
ATOM 1951 C CA . VAL A 1 239 ? -42.000 -30.012 -24.470 1.00 51.03 239 VAL A CA 1
ATOM 1952 C C . VAL A 1 239 ? -42.894 -29.292 -25.493 1.00 51.03 239 VAL A C 1
ATOM 1954 O O . VAL A 1 239 ? -43.738 -29.928 -26.115 1.00 51.03 239 VAL A O 1
ATOM 1957 N N . ARG A 1 240 ? -42.692 -27.988 -25.734 1.00 45.94 240 ARG A N 1
ATOM 1958 C CA . ARG A 1 240 ? -43.439 -27.200 -26.738 1.00 45.94 240 ARG A CA 1
ATOM 1959 C C . ARG A 1 240 ? -42.801 -27.170 -28.133 1.00 45.94 240 ARG A C 1
ATOM 1961 O O . ARG A 1 240 ? -43.216 -26.365 -28.966 1.00 45.94 240 ARG A O 1
ATOM 1968 N N . GLY A 1 241 ? -41.812 -28.026 -28.403 1.00 42.16 241 GLY A N 1
ATOM 1969 C CA . GLY A 1 241 ? -41.242 -28.210 -29.744 1.00 42.16 241 GLY A CA 1
ATOM 1970 C C . GLY A 1 241 ? -40.539 -26.975 -30.317 1.00 42.16 241 GLY A C 1
ATOM 1971 O O . GLY A 1 241 ? -40.377 -26.869 -31.530 1.00 42.16 241 GLY A O 1
ATOM 1972 N N . ARG A 1 242 ? -40.126 -26.024 -29.470 1.00 52.03 242 ARG A N 1
ATOM 1973 C CA . ARG A 1 242 ? -39.554 -24.743 -29.898 1.00 52.03 242 ARG A CA 1
ATOM 1974 C C . ARG A 1 242 ? -38.159 -24.547 -29.300 1.00 52.03 242 ARG A C 1
ATOM 1976 O O . ARG A 1 242 ? -37.977 -23.676 -28.468 1.00 52.03 242 ARG A O 1
ATOM 1983 N N . LEU A 1 243 ? -37.170 -25.345 -29.723 1.00 43.69 243 LEU A N 1
ATOM 1984 C CA . LEU A 1 243 ? -35.780 -24.887 -29.912 1.00 43.69 243 LEU A CA 1
ATOM 1985 C C . LEU A 1 243 ? -34.849 -25.978 -30.458 1.00 43.69 243 LEU A C 1
ATOM 1987 O O . LEU A 1 243 ? -34.825 -27.124 -30.017 1.00 43.69 243 LEU A O 1
ATOM 1991 N N . ILE A 1 244 ? -34.053 -25.528 -31.423 1.00 48.91 244 ILE A N 1
ATOM 1992 C CA . ILE A 1 244 ? -32.989 -26.206 -32.156 1.00 48.91 244 ILE A CA 1
ATOM 1993 C C . ILE A 1 244 ? -31.933 -26.760 -31.188 1.00 48.91 244 ILE A C 1
ATOM 1995 O O . ILE A 1 244 ? -31.441 -26.063 -30.298 1.00 48.91 244 ILE A O 1
ATOM 1999 N N . TRP A 1 245 ? -31.569 -28.025 -31.391 1.00 34.47 245 TRP A N 1
ATOM 2000 C CA . TRP A 1 245 ? -30.595 -28.766 -30.597 1.00 34.47 245 TRP A CA 1
ATOM 2001 C C . TRP A 1 245 ? -29.208 -28.098 -30.585 1.00 34.47 245 TRP A C 1
ATOM 2003 O O . TRP A 1 245 ? -28.517 -28.041 -31.599 1.00 34.47 245 TRP A O 1
ATOM 2013 N N . LYS A 1 246 ? -28.735 -27.701 -29.399 1.00 41.25 246 LYS A N 1
ATOM 2014 C CA . LYS A 1 246 ? -27.299 -27.662 -29.077 1.00 41.25 246 LYS A CA 1
ATOM 2015 C C . LYS A 1 246 ? -27.071 -28.433 -27.779 1.00 41.25 246 LYS A C 1
ATOM 2017 O O . LYS A 1 246 ? -27.389 -27.947 -26.696 1.00 41.25 246 LYS A O 1
ATOM 2022 N N . MET A 1 247 ? -26.540 -29.653 -27.898 1.00 34.12 247 MET A N 1
ATOM 2023 C CA . MET A 1 247 ? -26.180 -30.498 -26.755 1.00 34.12 247 MET A CA 1
ATOM 2024 C C . MET A 1 247 ? -25.071 -29.848 -25.902 1.00 34.12 247 MET A C 1
ATOM 2026 O O . MET A 1 247 ? -24.089 -29.344 -26.458 1.00 34.12 247 MET A O 1
ATOM 2030 N N . PRO A 1 248 ? -25.161 -29.894 -24.559 1.00 41.34 248 PRO A N 1
ATOM 2031 C CA . PRO A 1 248 ? -24.065 -29.513 -23.679 1.00 41.34 248 PRO A CA 1
ATOM 2032 C C . PRO A 1 248 ? -23.046 -30.658 -23.553 1.00 41.34 248 PRO A C 1
ATOM 2034 O O . PRO A 1 248 ? -23.406 -31.829 -23.437 1.00 41.34 248 PRO A O 1
ATOM 2037 N N . ARG A 1 249 ? -21.750 -30.316 -23.567 1.00 47.22 249 ARG A N 1
ATOM 2038 C CA . ARG A 1 249 ? -20.638 -31.274 -23.429 1.00 47.22 249 ARG A CA 1
ATOM 2039 C C . ARG A 1 249 ? -20.687 -31.981 -22.066 1.00 47.22 249 ARG A C 1
ATOM 2041 O O . ARG A 1 249 ? -20.906 -31.338 -21.039 1.00 47.22 249 ARG A O 1
ATOM 2048 N N . GLN A 1 250 ? -20.387 -33.282 -22.072 1.00 45.00 250 GLN A N 1
ATOM 2049 C CA . GLN A 1 250 ? -20.475 -34.227 -20.944 1.00 45.00 250 GLN A CA 1
ATOM 2050 C C . GLN A 1 250 ? -19.792 -33.783 -19.629 1.00 45.00 250 GLN A C 1
ATOM 2052 O O . GLN A 1 250 ? -20.157 -34.268 -18.563 1.00 45.00 250 GLN A O 1
ATOM 2057 N N . GLY A 1 251 ? -18.876 -32.810 -19.652 1.00 44.41 251 GLY A N 1
ATOM 2058 C CA . GLY A 1 251 ? -18.192 -32.309 -18.451 1.00 44.41 251 GLY A CA 1
ATOM 2059 C C . GLY A 1 251 ? -19.059 -31.519 -17.454 1.00 44.41 251 GLY A C 1
ATOM 2060 O O . GLY A 1 251 ? -18.639 -31.331 -16.314 1.00 44.41 251 GLY A O 1
ATOM 2061 N N . GLN A 1 252 ? -20.259 -31.054 -17.830 1.00 44.00 252 GLN A N 1
ATOM 2062 C CA . GLN A 1 252 ? -21.132 -30.300 -16.909 1.00 44.00 252 GLN A CA 1
ATOM 2063 C C . GLN A 1 252 ? -21.968 -31.182 -15.968 1.00 44.00 252 GLN A C 1
ATOM 2065 O O . GLN A 1 252 ? -22.353 -30.724 -14.893 1.00 44.00 252 GLN A O 1
ATOM 2070 N N . LEU A 1 253 ? -22.205 -32.448 -16.321 1.00 44.59 253 LEU A N 1
ATOM 2071 C CA . LEU A 1 253 ? -23.004 -33.370 -15.504 1.00 44.59 253 LEU A CA 1
ATOM 2072 C C . LEU A 1 253 ? -22.226 -33.915 -14.298 1.00 44.59 253 LEU A C 1
ATOM 2074 O O . LEU A 1 253 ? -22.821 -34.162 -13.250 1.00 44.59 253 LEU A O 1
ATOM 2078 N N . SER A 1 254 ? -20.900 -34.030 -14.400 1.00 47.41 254 SER A N 1
ATOM 2079 C CA . SER A 1 254 ? -20.057 -34.518 -13.301 1.00 47.41 254 SER A CA 1
ATOM 2080 C C . SER A 1 254 ? -19.986 -33.520 -12.138 1.00 47.41 254 SER A C 1
ATOM 2082 O O . SER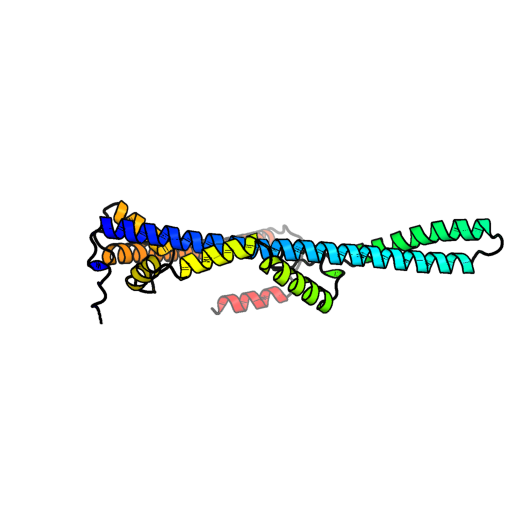 A 1 254 ? -20.133 -33.915 -10.986 1.00 47.41 254 SER A O 1
ATOM 2084 N N . ARG A 1 255 ? -19.900 -32.211 -12.426 1.00 46.56 255 ARG A N 1
ATOM 2085 C CA . ARG A 1 255 ? -19.875 -31.159 -11.386 1.00 46.56 255 ARG A CA 1
ATOM 2086 C C . ARG A 1 255 ? -21.202 -30.982 -10.648 1.00 46.56 255 ARG A C 1
ATOM 2088 O O . ARG A 1 255 ? -21.206 -30.551 -9.502 1.00 46.56 255 ARG A O 1
ATOM 2095 N N . MET A 1 256 ? -22.332 -31.316 -11.274 1.00 42.91 256 MET A N 1
ATOM 2096 C CA . MET A 1 256 ? -23.631 -31.300 -10.586 1.00 42.91 256 MET A CA 1
ATOM 2097 C C . MET A 1 256 ? -23.789 -32.456 -9.594 1.00 42.91 256 MET A C 1
ATOM 2099 O O . MET A 1 256 ? -24.557 -32.330 -8.646 1.00 42.91 256 MET A O 1
ATOM 2103 N N . ARG A 1 257 ? -23.058 -33.562 -9.779 1.00 48.88 257 ARG A N 1
ATOM 2104 C CA . ARG A 1 257 ? -23.125 -34.723 -8.883 1.00 48.88 257 ARG A CA 1
ATOM 2105 C C . ARG A 1 257 ? -22.272 -34.543 -7.619 1.00 48.88 257 ARG A C 1
ATOM 2107 O O . ARG A 1 257 ? -22.620 -35.095 -6.583 1.00 48.88 257 ARG A O 1
ATOM 2114 N N . GLU A 1 258 ? -21.211 -33.738 -7.686 1.00 44.84 258 GLU A N 1
ATOM 2115 C CA . GLU A 1 258 ? -20.406 -33.344 -6.516 1.00 44.84 258 GLU A CA 1
ATOM 2116 C C . GLU A 1 258 ? -21.097 -32.288 -5.644 1.00 44.84 258 GLU A C 1
ATOM 2118 O O . GLU A 1 258 ? -21.022 -32.361 -4.424 1.00 44.84 258 GLU A O 1
ATOM 2123 N N . LEU A 1 259 ? -21.840 -31.351 -6.241 1.00 45.16 259 LEU A N 1
ATOM 2124 C CA . LEU A 1 259 ? -22.530 -30.280 -5.505 1.00 45.16 259 LEU A CA 1
ATOM 2125 C C . LEU A 1 259 ? -23.784 -30.729 -4.732 1.00 45.16 259 LEU A C 1
ATOM 2127 O O . LEU A 1 259 ? -24.396 -29.903 -4.068 1.00 45.16 259 LEU A O 1
ATOM 2131 N N . MET A 1 260 ? -24.181 -32.001 -4.828 1.00 46.25 260 MET A N 1
ATOM 2132 C CA . MET A 1 260 ? -25.300 -32.573 -4.061 1.00 46.25 260 MET A CA 1
ATOM 2133 C C . MET A 1 260 ? -24.846 -33.528 -2.945 1.00 46.25 260 MET A C 1
ATOM 2135 O O . MET A 1 260 ? -25.687 -34.180 -2.334 1.00 46.25 260 MET A O 1
ATOM 2139 N N . LYS A 1 261 ? -23.533 -33.651 -2.699 1.00 46.94 261 LYS A N 1
ATOM 2140 C CA . LYS A 1 261 ? -22.970 -34.517 -1.647 1.00 46.94 261 LYS A CA 1
ATOM 2141 C C . LYS A 1 261 ? -22.380 -33.767 -0.442 1.00 46.94 261 LYS A C 1
ATOM 2143 O O . LYS A 1 261 ? -21.953 -34.435 0.491 1.00 46.94 261 LYS A O 1
ATOM 2148 N N . ASN A 1 262 ? -22.411 -32.433 -0.445 1.00 39.12 262 ASN A N 1
ATOM 2149 C CA . ASN A 1 262 ? -22.082 -31.551 0.685 1.00 39.12 262 ASN A CA 1
ATOM 2150 C C . ASN A 1 262 ? -23.246 -30.592 0.937 1.00 39.12 262 ASN A C 1
ATOM 2152 O O . ASN A 1 262 ? -23.351 -30.098 2.078 1.00 39.12 262 ASN A O 1
#